Protein AF-A0A1R1SDT9-F1 (afdb_monomer_lite)

Organism: NCBI:txid1331668

Foldseek 3Di:
DCLLVLLQVLCVVLVNLLVSLLLQLLLLLLLAFWADVQHHDDQVSQVVSCVRLVHDPRDDLVNSLVVLVSSLVSLVVSLVVLLLVDLVVADLQFAWEWAWDPFQVIFIWIATLQLRQTRDTDNAQVVCVVSCVSNVQHAYEYADYPHDPCRQVVCLVVVRWYKYLDDDDPPRQWDFDPDPHTMIIHHPHDDDVVCVVCNVVSNVLNVLLCCSRGRTRASNSPHPGRSSSRSSSNVLSNVLSLLQCLQPSVPDRHHSVCSSVVVSDQVWDWDDDPQAIEIAGEDDPVVVSCVVSVVQPKDAQRSSSVRHIYHYDHD

Sequence (315 aa):
IGYLDAIGPALAGIELAEETPLFAAALAYKVLGVTARGWRRADGDAEAAAAFAGLGPPVADERLADFARRVRPALPVLDGVLALSVGRGHDPADPLLITGTTHVDGGLFLVDAQGMFPVAWAAEAAGLLPHWQTCGRPPVLLCDGPLPPGTLRELAAAGVPFLTGVRPLRGDPVVRLPWRTPLWAGAGTAPDTRLAAELPDHAERLADLVTALVTERRAVPLARDGGLERTVTLAAGLGLATIAWTLWRDRETPDPTAALVRFADLEATVRYEPGAVRVRVPRGRRHADLLAGGLLADVPDVAWLGGRTLTFSAG

pLDDT: mean 93.35, std 5.08, range [58.44, 98.44]

Secondary structure (DSSP, 8-state):
-THHHHHHHHHHTTT-GGGHHHHHHHHHTTTSPPPBTTTBPPHHHHHHHHHHHTPPSP--HHHHHHHHHHHGGGHHHHHHHHHHHHHTT--TTSPEEEEEESSTT-EEEEEETTT--EEEEESSGGGGHHHHHHTTS--EEE-SS-PPTTHHHHHHHTT--EEE-SPPPTT--EEE-SSSS--EEETTPPP-HHHHHHHHHHHHHHHHHIIIIIIS--S-TT-SS-HHHHHHHHHHHHHHHHHHHHHHTTTS---HHHHHHHTS----EEEE-SSEEEEEEPSSHHHHHHHHTTTT--EEEEGGGTTEEEEEEE-

Structure (mmCIF, N/CA/C/O backbone):
data_AF-A0A1R1SDT9-F1
#
_entry.id   AF-A0A1R1SDT9-F1
#
loop_
_atom_site.group_PDB
_atom_site.id
_atom_site.type_symbol
_atom_site.label_atom_id
_atom_site.label_alt_id
_atom_site.label_comp_id
_atom_site.label_asym_id
_atom_site.label_entity_id
_atom_site.label_seq_id
_atom_site.pdbx_PDB_ins_code
_atom_site.Cartn_x
_atom_site.Cartn_y
_atom_site.Cartn_z
_atom_site.occupancy
_atom_site.B_iso_or_equiv
_atom_site.auth_seq_id
_atom_site.auth_comp_id
_atom_site.auth_asym_id
_atom_site.auth_atom_id
_atom_site.pdbx_PDB_model_num
ATOM 1 N N . ILE A 1 1 ? -11.510 -7.468 0.299 1.00 58.44 1 ILE A N 1
ATOM 2 C CA . ILE A 1 1 ? -10.126 -8.004 0.271 1.00 58.44 1 ILE A 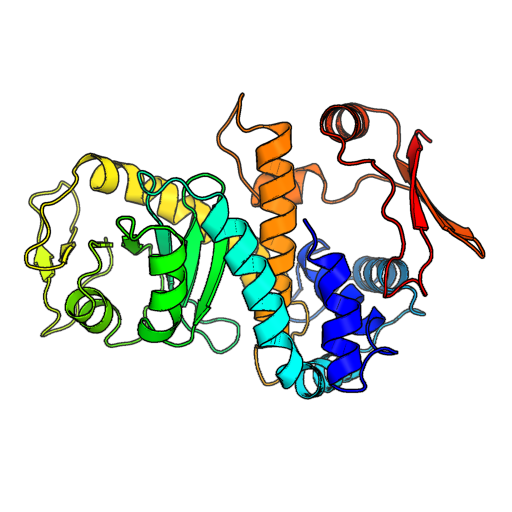CA 1
ATOM 3 C C . ILE A 1 1 ? -9.950 -8.823 1.543 1.00 58.44 1 ILE A C 1
ATOM 5 O O . ILE A 1 1 ? -10.092 -8.245 2.611 1.00 58.44 1 ILE A O 1
ATOM 9 N N . GLY A 1 2 ? -9.690 -10.131 1.452 1.00 75.00 2 GLY A N 1
ATOM 10 C CA . GLY A 1 2 ? -9.581 -11.038 2.614 1.00 75.00 2 GLY A CA 1
ATOM 11 C C . GLY A 1 2 ? -8.300 -10.873 3.446 1.00 75.00 2 GLY A C 1
ATOM 12 O O . GLY A 1 2 ? -7.853 -11.810 4.092 1.00 75.00 2 GLY A O 1
ATOM 13 N N . TYR A 1 3 ? -7.657 -9.704 3.383 1.00 85.62 3 TYR A N 1
ATOM 14 C CA . TYR A 1 3 ? -6.412 -9.439 4.103 1.00 85.62 3 TYR A CA 1
ATOM 15 C C . TYR A 1 3 ? -6.642 -9.352 5.614 1.00 85.62 3 TYR A C 1
ATOM 17 O O . TYR A 1 3 ? -5.852 -9.891 6.381 1.00 85.62 3 TYR A O 1
ATOM 25 N N . LEU A 1 4 ? -7.749 -8.732 6.042 1.00 86.19 4 LEU A N 1
ATOM 26 C CA . LEU A 1 4 ? -8.117 -8.675 7.460 1.00 86.19 4 LEU A CA 1
ATOM 27 C C . LEU A 1 4 ? -8.319 -10.079 8.043 1.00 86.19 4 LEU A C 1
ATOM 29 O O . LEU A 1 4 ? -7.809 -10.367 9.125 1.00 86.19 4 LEU A O 1
ATOM 33 N N . ASP A 1 5 ? -8.945 -10.968 7.268 1.00 88.19 5 ASP A N 1
ATOM 34 C CA . ASP A 1 5 ? -9.175 -12.368 7.639 1.00 88.19 5 ASP A CA 1
ATOM 35 C C . ASP A 1 5 ? -7.867 -13.165 7.771 1.00 88.19 5 ASP A C 1
ATOM 37 O O . ASP A 1 5 ? -7.830 -14.179 8.462 1.00 88.19 5 ASP A O 1
ATOM 41 N N . ALA A 1 6 ? -6.778 -12.714 7.135 1.00 92.19 6 ALA A N 1
ATOM 42 C CA . ALA A 1 6 ? -5.471 -13.363 7.205 1.00 92.19 6 ALA A CA 1
ATOM 43 C C . ALA A 1 6 ? -4.653 -12.955 8.444 1.00 92.19 6 ALA A C 1
ATOM 45 O O . ALA A 1 6 ? -3.821 -13.742 8.898 1.00 92.19 6 ALA A O 1
ATOM 46 N N . ILE A 1 7 ? -4.885 -11.763 9.016 1.00 93.25 7 ILE A N 1
ATOM 47 C CA . ILE A 1 7 ? -4.089 -11.228 10.138 1.00 93.25 7 ILE A CA 1
ATOM 48 C C . ILE A 1 7 ? -4.199 -12.129 11.371 1.00 93.25 7 ILE A C 1
ATOM 50 O O . ILE A 1 7 ? -3.179 -12.552 11.914 1.00 93.25 7 ILE A O 1
ATOM 54 N N . GLY A 1 8 ? -5.424 -12.445 11.799 1.00 92.56 8 GLY A N 1
ATOM 55 C CA . GLY A 1 8 ? -5.668 -13.279 12.980 1.00 92.56 8 GLY A CA 1
ATOM 56 C C . GLY A 1 8 ? -4.990 -14.654 12.881 1.00 92.56 8 GLY A C 1
ATOM 57 O O . GLY A 1 8 ? -4.144 -14.962 13.721 1.00 92.56 8 GLY A O 1
ATOM 58 N N . PRO A 1 9 ? -5.285 -15.462 11.844 1.00 93.94 9 PRO A N 1
ATOM 59 C CA . PRO A 1 9 ? -4.658 -16.766 11.636 1.00 93.94 9 PRO A CA 1
ATOM 60 C C . PRO A 1 9 ? -3.131 -16.717 11.499 1.00 93.94 9 PRO A C 1
ATOM 62 O O . PRO A 1 9 ? -2.448 -17.569 12.067 1.00 93.94 9 PRO A O 1
ATOM 65 N N . ALA A 1 10 ? -2.577 -15.727 10.789 1.00 95.44 10 ALA A N 1
ATOM 66 C CA . ALA A 1 10 ? -1.129 -15.607 10.616 1.00 95.44 10 ALA A CA 1
ATOM 67 C C . ALA A 1 10 ? -0.413 -15.346 11.950 1.00 95.44 10 ALA A C 1
ATOM 69 O O . ALA A 1 10 ? 0.609 -15.970 12.233 1.00 95.44 10 ALA A O 1
ATOM 70 N N . LEU A 1 11 ? -0.965 -14.465 12.791 1.00 96.56 11 LEU A N 1
ATOM 71 C CA . LEU A 1 11 ? -0.414 -14.182 14.118 1.00 96.56 11 LEU A CA 1
ATOM 72 C C . LEU A 1 11 ? -0.660 -15.336 15.097 1.00 96.56 11 LEU A C 1
ATOM 74 O O . LEU A 1 11 ? 0.218 -15.652 15.897 1.00 96.56 11 LEU A O 1
ATOM 78 N N . ALA A 1 12 ? -1.809 -16.008 15.019 1.00 94.88 12 ALA A N 1
ATOM 79 C CA . ALA A 1 12 ? -2.094 -17.190 15.829 1.00 94.88 12 ALA A CA 1
ATOM 80 C C . ALA A 1 12 ? -1.102 -18.332 15.557 1.00 94.88 12 ALA A C 1
ATOM 82 O O . ALA A 1 12 ? -0.651 -18.978 16.500 1.00 94.88 12 ALA A O 1
ATOM 83 N N . GLY A 1 13 ? -0.697 -18.529 14.297 1.00 95.94 13 GLY A N 1
ATOM 84 C CA . GLY A 1 13 ? 0.297 -19.536 13.908 1.00 95.94 13 GLY A CA 1
ATOM 85 C C . GLY A 1 13 ? 1.693 -19.336 14.512 1.00 95.94 13 GLY A C 1
ATOM 86 O O . GLY A 1 13 ? 2.513 -20.248 14.446 1.00 95.94 13 GLY A O 1
ATOM 87 N N . ILE A 1 14 ? 1.960 -18.168 15.104 1.00 97.00 14 ILE A N 1
ATOM 88 C CA . ILE A 1 14 ? 3.213 -17.836 15.796 1.00 97.00 14 ILE A CA 1
ATOM 89 C C . ILE A 1 14 ? 2.981 -17.410 17.253 1.00 97.00 14 ILE A C 1
ATOM 91 O O . ILE A 1 14 ? 3.815 -16.717 17.829 1.00 97.00 14 ILE A O 1
ATOM 95 N N . GLU A 1 15 ? 1.843 -17.799 17.837 1.00 96.81 15 GLU A N 1
ATOM 96 C CA . GLU A 1 15 ? 1.476 -17.526 19.236 1.00 96.81 15 GLU A CA 1
ATOM 97 C C . GLU A 1 15 ? 1.350 -16.026 19.588 1.00 96.81 15 GLU A C 1
ATOM 99 O O . GLU A 1 15 ? 1.478 -15.636 20.745 1.00 96.81 15 GLU A O 1
ATOM 104 N N . LEU A 1 16 ? 1.046 -15.168 18.603 1.00 96.94 16 LEU A N 1
ATOM 105 C CA . LEU A 1 16 ? 0.863 -13.715 18.771 1.00 96.94 16 LEU A CA 1
ATOM 106 C C . LEU A 1 16 ? -0.584 -13.239 18.542 1.00 96.94 16 LEU A C 1
ATOM 108 O O . LEU A 1 16 ? -0.808 -12.064 18.255 1.00 96.94 16 LEU A O 1
ATOM 112 N N . ALA A 1 17 ? -1.581 -14.123 18.655 1.00 94.19 17 ALA A N 1
ATOM 113 C CA . ALA A 1 17 ? -2.992 -13.774 18.431 1.00 94.19 17 ALA A CA 1
ATOM 114 C C . ALA A 1 17 ? -3.469 -12.590 19.302 1.00 94.19 17 ALA A C 1
ATOM 116 O O . ALA A 1 17 ? -4.109 -11.662 18.804 1.00 94.19 17 ALA A O 1
ATOM 117 N N . GLU A 1 18 ? -3.075 -12.576 20.578 1.00 94.56 18 GLU A N 1
ATOM 118 C CA . GLU A 1 18 ? -3.388 -11.510 21.548 1.00 94.56 18 GLU A CA 1
ATOM 119 C C . GLU A 1 18 ? -2.696 -10.169 21.232 1.00 94.56 18 GLU A C 1
ATOM 121 O O . GLU A 1 18 ? -3.011 -9.133 21.818 1.00 94.56 18 GLU A O 1
ATOM 126 N N . GLU A 1 19 ? -1.749 -10.157 20.291 1.00 96.44 19 GLU A N 1
ATOM 127 C CA . GLU A 1 19 ? -1.002 -8.967 19.879 1.00 96.44 19 GLU A CA 1
ATOM 128 C C . GLU A 1 19 ? -1.459 -8.402 18.533 1.00 96.44 19 GLU A C 1
ATOM 130 O O . GLU A 1 19 ? -0.892 -7.419 18.053 1.00 96.44 19 GLU A O 1
ATOM 135 N N . THR A 1 20 ? -2.548 -8.934 17.964 1.00 96.56 20 THR A N 1
ATOM 136 C CA . THR A 1 20 ? -3.234 -8.326 16.811 1.00 96.56 20 THR A CA 1
ATOM 137 C C . THR A 1 20 ? -3.496 -6.811 16.974 1.00 96.56 20 THR A C 1
ATOM 139 O O . THR A 1 20 ? -3.306 -6.091 15.988 1.00 96.56 20 THR A O 1
ATOM 142 N N . PRO A 1 21 ? -3.795 -6.257 18.175 1.00 97.38 21 PRO A N 1
ATOM 143 C CA . PRO A 1 21 ? -3.845 -4.806 18.394 1.00 97.38 21 PRO A CA 1
ATOM 144 C C . PRO A 1 21 ? -2.563 -4.037 18.052 1.00 97.38 21 PRO A C 1
ATOM 146 O O . PRO A 1 21 ? -2.630 -2.917 17.554 1.00 97.38 21 PRO A O 1
ATOM 149 N N . LEU A 1 22 ? -1.378 -4.607 18.277 1.00 97.94 22 LEU A N 1
ATOM 150 C CA . LEU A 1 22 ? -0.115 -3.932 17.954 1.00 97.94 22 LEU A CA 1
ATOM 151 C C . LEU A 1 22 ? 0.106 -3.844 16.442 1.00 97.94 22 LEU A C 1
ATOM 153 O O . LEU A 1 22 ? 0.603 -2.828 15.954 1.00 97.94 22 LEU A O 1
ATOM 157 N N . PHE A 1 23 ? -0.333 -4.860 15.693 1.00 97.62 23 PHE A N 1
ATOM 158 C CA . PHE A 1 23 ? -0.362 -4.800 14.232 1.00 97.62 23 PHE A CA 1
ATOM 159 C C . PHE A 1 23 ? -1.315 -3.703 13.741 1.00 97.62 23 PHE A C 1
ATOM 161 O O . PHE A 1 23 ? -0.954 -2.906 12.876 1.00 97.62 23 PHE A O 1
ATOM 168 N N . ALA A 1 24 ? -2.512 -3.624 14.328 1.00 97.44 24 ALA A N 1
ATOM 169 C CA . ALA A 1 24 ? -3.502 -2.606 13.994 1.00 97.44 24 ALA A CA 1
ATOM 170 C C . ALA A 1 24 ? -3.003 -1.184 14.293 1.00 97.44 24 ALA A C 1
ATOM 172 O O . ALA A 1 24 ? -3.163 -0.294 13.461 1.00 97.44 24 ALA A O 1
ATOM 173 N N . ALA A 1 25 ? -2.335 -0.973 15.430 1.00 97.81 25 ALA A N 1
ATOM 174 C CA . ALA A 1 25 ? -1.725 0.314 15.762 1.00 97.81 25 ALA A CA 1
ATOM 175 C C . ALA A 1 25 ? -0.643 0.710 14.739 1.00 97.81 25 ALA A C 1
ATOM 177 O O . ALA A 1 25 ? -0.638 1.840 14.253 1.00 97.81 25 ALA A O 1
ATOM 178 N N . ALA A 1 26 ? 0.236 -0.227 14.359 1.00 97.50 26 ALA A N 1
ATOM 179 C CA . ALA A 1 26 ? 1.243 0.007 13.323 1.00 97.50 26 ALA A CA 1
ATOM 180 C C . ALA A 1 26 ? 0.606 0.353 11.964 1.00 97.50 26 ALA A C 1
ATOM 182 O O . ALA A 1 26 ? 1.060 1.276 11.291 1.00 97.50 26 ALA A O 1
ATOM 183 N N . LEU A 1 27 ? -0.473 -0.336 11.583 1.00 97.44 27 LEU A N 1
ATOM 184 C CA . LEU A 1 27 ? -1.229 -0.035 10.368 1.00 97.44 27 LEU A CA 1
ATOM 185 C C . LEU A 1 27 ? -1.867 1.362 10.411 1.00 97.44 27 LEU A C 1
ATOM 187 O O . LEU A 1 27 ? -1.766 2.101 9.434 1.00 97.44 27 LEU A O 1
ATOM 191 N N . ALA A 1 28 ? -2.472 1.752 11.537 1.00 96.50 28 ALA A N 1
ATOM 192 C CA . ALA A 1 28 ? -3.083 3.071 11.702 1.00 96.50 28 ALA A CA 1
ATOM 193 C C . ALA A 1 28 ? -2.071 4.202 11.482 1.00 96.50 28 ALA A C 1
ATOM 195 O O . ALA A 1 28 ? -2.356 5.162 10.769 1.00 96.50 28 ALA A O 1
ATOM 196 N N . TYR A 1 29 ? -0.850 4.067 12.005 1.00 96.69 29 TYR A N 1
ATOM 197 C CA . TYR A 1 29 ? 0.191 5.082 11.821 1.00 96.69 29 TYR A CA 1
ATOM 198 C C . TYR A 1 29 ? 0.586 5.332 10.358 1.00 96.69 29 TYR A C 1
ATOM 200 O O . TYR A 1 29 ? 1.173 6.372 10.071 1.00 96.69 29 TYR A O 1
ATOM 208 N N . LYS A 1 30 ? 0.245 4.439 9.418 1.00 96.62 30 LYS A N 1
ATOM 209 C CA . LYS A 1 30 ? 0.476 4.663 7.981 1.00 96.62 30 LYS A CA 1
ATOM 210 C C . LYS A 1 30 ? -0.508 5.634 7.340 1.00 96.62 30 LYS A C 1
ATOM 212 O O . LYS A 1 30 ? -0.215 6.138 6.260 1.00 96.62 30 LYS A O 1
ATOM 217 N N . VAL A 1 31 ? -1.652 5.882 7.973 1.00 95.50 31 VAL A N 1
ATOM 218 C CA . VAL A 1 31 ? -2.712 6.754 7.440 1.00 95.50 31 VAL A CA 1
ATOM 219 C C . VAL A 1 31 ? -2.988 7.982 8.311 1.00 95.50 31 VAL A C 1
ATOM 221 O O . VAL A 1 31 ? -3.714 8.875 7.888 1.00 95.50 31 VAL A O 1
ATOM 224 N N . LEU A 1 32 ? -2.382 8.046 9.499 1.00 94.94 32 LEU A N 1
ATOM 225 C CA . LEU A 1 32 ? -2.435 9.195 10.405 1.00 94.94 32 LEU A CA 1
ATOM 226 C C . LEU A 1 32 ? -1.395 10.274 10.029 1.00 94.94 32 LEU A C 1
ATOM 228 O O . LEU A 1 32 ? -0.826 10.265 8.928 1.00 94.94 32 LEU A O 1
ATOM 232 N N . GLY A 1 33 ? -1.182 11.245 10.923 1.00 93.06 33 GLY A N 1
ATOM 233 C CA . GLY A 1 33 ? -0.241 12.345 10.736 1.00 93.06 33 GLY A CA 1
ATOM 234 C C . GLY A 1 33 ? 1.206 11.915 10.460 1.00 93.06 33 GLY A C 1
ATOM 235 O O . GLY A 1 33 ? 1.637 10.794 10.737 1.00 93.06 33 GLY A O 1
ATOM 236 N N . VAL A 1 34 ? 1.978 12.839 9.883 1.00 94.56 34 VAL A N 1
ATOM 237 C CA . VAL A 1 34 ? 3.402 12.627 9.583 1.00 94.56 34 VAL A CA 1
ATOM 238 C C . VAL A 1 34 ? 4.248 12.608 10.857 1.00 94.56 34 VAL A C 1
ATOM 240 O O . VAL A 1 34 ? 3.952 13.277 11.847 1.00 94.56 34 VAL A O 1
ATOM 243 N N . THR A 1 35 ? 5.365 11.890 10.816 1.00 92.00 35 THR A N 1
ATOM 244 C CA . THR A 1 35 ? 6.327 11.851 11.919 1.00 92.00 35 THR A CA 1
ATOM 245 C C . THR A 1 35 ? 7.240 13.082 11.912 1.00 92.00 35 THR A C 1
ATOM 247 O O . THR A 1 35 ? 7.992 13.343 10.973 1.00 92.00 35 THR A O 1
ATOM 250 N N . ALA A 1 36 ? 7.250 13.836 13.009 1.00 89.44 36 ALA A N 1
ATOM 251 C CA . ALA A 1 36 ? 8.223 14.894 13.233 1.00 89.44 36 ALA A CA 1
ATOM 252 C C . ALA A 1 36 ? 9.605 14.286 13.526 1.00 89.44 36 ALA A C 1
ATOM 254 O O . ALA A 1 36 ? 9.746 13.348 14.314 1.00 89.44 36 ALA A O 1
ATOM 255 N N . ARG A 1 37 ? 10.658 14.836 12.907 1.00 85.81 37 ARG A N 1
ATOM 256 C CA . ARG A 1 37 ? 12.048 14.345 13.046 1.00 85.81 37 ARG A CA 1
ATOM 257 C C . ARG A 1 37 ? 12.213 12.848 12.708 1.00 85.81 37 ARG A C 1
ATOM 259 O O . ARG A 1 37 ? 13.154 12.223 13.185 1.00 85.81 37 ARG A O 1
ATOM 266 N N . GLY A 1 38 ? 11.304 12.279 11.911 1.00 82.50 38 GLY A N 1
ATOM 267 C CA . GLY A 1 38 ? 11.354 10.889 11.445 1.00 82.50 38 GLY A CA 1
ATOM 268 C C . GLY A 1 38 ? 11.016 9.817 12.490 1.00 82.50 38 GLY A C 1
ATOM 269 O O . GLY A 1 38 ? 11.264 8.635 12.237 1.00 82.50 38 GLY A O 1
ATOM 270 N N . TRP A 1 39 ? 10.502 10.196 13.667 1.00 86.62 39 TRP A N 1
ATOM 271 C CA . TRP A 1 39 ? 10.081 9.236 14.701 1.00 86.62 39 TRP A CA 1
ATOM 272 C C . TRP A 1 39 ? 9.000 9.752 15.658 1.00 86.62 39 TRP A C 1
ATOM 274 O O . TRP A 1 39 ? 8.247 8.953 16.203 1.00 86.62 39 TRP A O 1
ATOM 284 N N . ARG A 1 40 ? 8.906 11.067 15.888 1.00 89.94 40 ARG A N 1
ATOM 285 C CA . ARG A 1 40 ? 7.987 11.637 16.879 1.00 89.94 40 ARG A CA 1
ATOM 286 C C . ARG A 1 40 ? 6.593 11.812 16.284 1.00 89.94 40 ARG A C 1
ATOM 288 O O . ARG A 1 40 ? 6.454 12.441 15.240 1.00 89.94 40 ARG A O 1
ATOM 295 N N . ARG A 1 41 ? 5.567 11.329 16.981 1.00 91.94 41 ARG A N 1
ATOM 296 C CA . ARG A 1 41 ? 4.155 11.493 16.597 1.00 91.94 41 ARG A CA 1
ATOM 297 C C . ARG A 1 41 ? 3.490 12.619 17.385 1.00 91.94 41 ARG A C 1
ATOM 299 O O . ARG A 1 41 ? 4.003 13.014 18.436 1.00 91.94 41 ARG A O 1
ATOM 306 N N . ALA A 1 42 ? 2.385 13.145 16.864 1.00 92.38 42 ALA A N 1
ATOM 307 C CA . ALA A 1 42 ? 1.502 14.006 17.641 1.00 92.38 42 ALA A CA 1
ATOM 308 C C . ALA A 1 42 ? 0.680 13.160 18.627 1.00 92.38 42 ALA A C 1
ATOM 310 O O . ALA A 1 42 ? 0.371 12.001 18.346 1.00 92.38 42 ALA A O 1
ATOM 311 N N . ASP A 1 43 ? 0.301 13.742 19.765 1.00 91.31 43 ASP A N 1
ATOM 312 C CA . ASP A 1 43 ? -0.447 13.022 20.806 1.00 91.31 43 ASP A CA 1
ATOM 313 C C . ASP A 1 43 ? -1.801 12.517 20.276 1.00 91.31 43 ASP A C 1
ATOM 315 O O . ASP A 1 43 ? -2.164 11.366 20.505 1.00 91.31 43 ASP A O 1
ATOM 319 N N . GLY A 1 44 ? -2.486 13.326 19.457 1.00 92.31 44 GLY A N 1
ATOM 320 C CA . GLY A 1 44 ? -3.742 12.935 18.809 1.00 92.31 44 GLY A CA 1
ATOM 321 C C . GLY A 1 44 ? -3.605 11.735 17.863 1.00 92.31 44 GLY A C 1
ATOM 322 O O . GLY A 1 44 ? -4.491 10.886 17.831 1.00 92.31 44 GLY A O 1
ATOM 323 N N . ASP A 1 45 ? -2.477 11.599 17.155 1.00 93.25 45 ASP A N 1
ATOM 324 C CA . ASP A 1 45 ? -2.221 10.425 16.308 1.00 93.25 45 ASP A CA 1
ATOM 325 C C . ASP A 1 45 ? -2.001 9.169 17.165 1.00 93.25 45 ASP A C 1
ATOM 327 O O . ASP A 1 45 ? -2.473 8.083 16.826 1.00 93.25 45 ASP A O 1
ATOM 331 N N . ALA A 1 46 ? -1.301 9.298 18.296 1.00 93.19 46 ALA A N 1
ATOM 332 C CA . ALA A 1 46 ? -1.084 8.185 19.219 1.00 93.19 46 ALA A CA 1
ATOM 333 C C . ALA A 1 46 ? -2.400 7.715 19.865 1.00 93.19 46 ALA A C 1
ATOM 335 O O . ALA A 1 46 ? -2.631 6.511 19.992 1.00 93.19 46 ALA A O 1
ATOM 336 N N . GLU A 1 47 ? -3.280 8.649 20.231 1.00 93.56 47 GLU A N 1
ATOM 337 C CA . GLU A 1 47 ? -4.622 8.350 20.738 1.00 93.56 47 GLU A CA 1
ATOM 338 C C . GLU A 1 47 ? -5.504 7.689 19.674 1.00 93.56 47 GLU A C 1
ATOM 340 O O . GLU A 1 47 ? -6.131 6.664 19.950 1.00 93.56 47 GLU A O 1
ATOM 345 N N . ALA A 1 48 ? -5.514 8.218 18.447 1.00 93.75 48 ALA A N 1
ATOM 346 C CA . ALA A 1 48 ? -6.283 7.658 17.339 1.00 93.75 48 ALA A CA 1
ATOM 347 C C . ALA A 1 48 ? -5.825 6.236 16.977 1.00 93.75 48 ALA A C 1
ATOM 349 O O . ALA A 1 48 ? -6.660 5.345 16.802 1.00 93.75 48 ALA A O 1
ATOM 350 N N . ALA A 1 49 ? -4.511 5.990 16.927 1.00 95.38 49 ALA A N 1
ATOM 351 C CA . ALA A 1 49 ? -3.960 4.661 16.681 1.00 95.38 49 ALA A CA 1
ATOM 352 C C . ALA A 1 49 ? -4.306 3.674 17.805 1.00 95.38 49 ALA A C 1
ATOM 354 O O . ALA A 1 49 ? -4.684 2.535 17.525 1.00 95.38 49 ALA A O 1
ATOM 355 N N . ALA A 1 50 ? -4.218 4.105 19.070 1.00 94.88 50 ALA A N 1
ATOM 356 C CA . ALA A 1 50 ? -4.607 3.286 20.216 1.00 94.88 50 ALA A CA 1
ATOM 357 C C . ALA A 1 50 ? -6.097 2.926 20.158 1.00 94.88 50 ALA A C 1
ATOM 359 O O . ALA A 1 50 ? -6.447 1.755 20.297 1.00 94.88 50 ALA A O 1
ATOM 360 N N . ALA A 1 51 ? -6.960 3.906 19.874 1.00 93.38 51 ALA A N 1
ATOM 361 C CA . ALA A 1 51 ? -8.390 3.690 19.706 1.00 93.38 51 ALA A CA 1
ATOM 362 C C . ALA A 1 51 ? -8.660 2.684 18.578 1.00 93.38 51 ALA A C 1
ATOM 364 O O . ALA A 1 51 ? -9.260 1.643 18.833 1.00 93.38 51 ALA A O 1
ATOM 365 N N . PHE A 1 52 ? -8.141 2.925 17.369 1.00 94.56 52 PHE A N 1
ATOM 366 C CA . PHE A 1 52 ? -8.287 2.010 16.231 1.00 94.56 52 PHE A CA 1
ATOM 367 C C . PHE A 1 52 ? -7.883 0.568 16.573 1.00 94.56 52 PHE A C 1
ATOM 369 O O . PHE A 1 52 ? -8.567 -0.377 16.181 1.00 94.56 52 PHE A O 1
ATOM 376 N N . ALA A 1 53 ? -6.801 0.409 17.335 1.00 95.44 53 ALA A N 1
ATOM 377 C CA . ALA A 1 53 ? -6.277 -0.874 17.776 1.00 95.44 53 ALA A CA 1
ATOM 378 C C . ALA A 1 53 ? -7.036 -1.513 18.953 1.00 95.44 53 ALA A C 1
ATOM 380 O O . ALA A 1 53 ? -6.765 -2.662 19.283 1.00 95.44 53 ALA A O 1
ATOM 381 N N . GLY A 1 54 ? -7.948 -0.799 19.617 1.00 93.50 54 GLY A N 1
ATOM 382 C CA . GLY A 1 54 ? -8.576 -1.264 20.857 1.00 93.50 54 GLY A CA 1
ATOM 383 C C . GLY A 1 54 ? -7.624 -1.292 22.062 1.00 93.50 54 GLY A C 1
ATOM 384 O O . GLY A 1 54 ? -7.826 -2.078 22.986 1.00 93.50 54 GLY A O 1
ATOM 385 N N . LEU A 1 55 ? -6.585 -0.453 22.057 1.00 94.12 55 LEU A N 1
ATOM 386 C CA . LEU A 1 55 ? -5.586 -0.317 23.119 1.00 94.12 55 LEU A CA 1
ATOM 387 C C . LEU A 1 55 ? -5.840 0.926 23.983 1.00 94.12 55 LEU A C 1
ATOM 389 O O . LEU A 1 55 ? -6.426 1.911 23.542 1.00 94.12 55 LEU A O 1
ATOM 393 N N . GLY A 1 56 ? -5.339 0.899 25.220 1.00 89.50 56 GLY A N 1
ATOM 394 C CA . GLY A 1 56 ? -5.235 2.103 26.044 1.00 89.50 56 GLY A CA 1
ATOM 395 C C . GLY A 1 56 ? -4.067 2.984 25.573 1.00 89.50 56 GLY A C 1
ATOM 396 O O . GLY A 1 56 ? -2.972 2.447 25.379 1.00 89.50 56 GLY A O 1
ATOM 397 N N . PRO A 1 57 ? -4.261 4.301 25.382 1.00 85.12 57 PRO A N 1
ATOM 398 C CA . PRO A 1 57 ? -3.168 5.201 25.039 1.00 85.12 57 PRO A CA 1
ATOM 399 C C . PRO A 1 57 ? -2.270 5.497 26.257 1.00 85.12 57 PRO A C 1
ATOM 401 O O . PRO A 1 57 ? -2.753 5.503 27.393 1.00 85.12 57 PRO A O 1
ATOM 404 N N . PRO A 1 58 ? -0.978 5.804 26.037 1.00 82.19 58 PRO A N 1
ATOM 405 C CA . PRO A 1 58 ? -0.266 5.724 24.760 1.00 82.19 58 PRO A CA 1
ATOM 406 C C . PRO A 1 58 ? 0.228 4.297 24.452 1.00 82.19 58 PRO A C 1
ATOM 408 O O . PRO A 1 58 ? 0.599 3.538 25.349 1.00 82.19 58 PRO A O 1
ATOM 411 N N . VAL A 1 59 ? 0.314 3.943 23.165 1.00 88.38 59 VAL A N 1
ATOM 412 C CA . VAL A 1 59 ? 1.024 2.727 22.732 1.00 88.38 59 VAL A CA 1
ATOM 413 C C . VAL A 1 59 ? 2.520 3.033 22.690 1.00 88.38 59 VAL A C 1
ATOM 415 O O . VAL A 1 59 ? 2.972 3.772 21.820 1.00 88.38 59 VAL A O 1
ATOM 418 N N . ALA A 1 60 ? 3.285 2.480 23.633 1.00 90.75 60 ALA A N 1
ATOM 419 C CA . ALA A 1 60 ? 4.728 2.707 23.716 1.00 90.75 60 ALA A CA 1
ATOM 420 C C . ALA A 1 60 ? 5.470 2.213 22.458 1.00 90.75 60 ALA A C 1
ATOM 422 O O . ALA A 1 60 ? 5.253 1.083 22.005 1.00 90.75 60 ALA A O 1
ATOM 423 N N . ASP A 1 61 ? 6.388 3.026 21.928 1.00 91.31 61 ASP A N 1
ATOM 424 C CA . ASP A 1 61 ? 7.167 2.684 20.731 1.00 91.31 61 ASP A CA 1
ATOM 425 C C . ASP A 1 61 ? 8.084 1.475 20.951 1.00 91.31 61 ASP A C 1
ATOM 427 O O . ASP A 1 61 ? 8.289 0.677 20.036 1.00 91.31 61 ASP A O 1
ATOM 431 N N . GLU A 1 62 ? 8.587 1.272 22.169 1.00 93.62 62 GLU A N 1
ATOM 432 C CA . GLU A 1 62 ? 9.387 0.100 22.530 1.00 93.62 62 GLU A CA 1
ATOM 433 C C . GLU A 1 62 ? 8.569 -1.189 22.424 1.00 93.62 62 GLU A C 1
ATOM 435 O O . GLU A 1 62 ? 9.087 -2.216 21.987 1.00 93.62 62 GLU A O 1
ATOM 440 N N . ARG A 1 63 ? 7.275 -1.133 22.773 1.00 95.31 63 ARG A N 1
ATOM 441 C CA . ARG A 1 63 ? 6.359 -2.274 22.643 1.00 95.31 63 ARG A CA 1
ATOM 442 C C . ARG A 1 63 ? 6.118 -2.612 21.173 1.00 95.31 63 ARG A C 1
ATOM 444 O O . ARG A 1 63 ? 6.095 -3.787 20.819 1.00 95.31 63 ARG A O 1
ATOM 451 N N . LEU A 1 64 ? 5.989 -1.600 20.314 1.00 95.81 64 LEU A N 1
ATOM 452 C CA . LEU A 1 64 ? 5.870 -1.791 18.866 1.00 95.81 64 LEU A CA 1
ATOM 453 C C . LEU A 1 64 ? 7.164 -2.325 18.245 1.00 95.81 64 LEU A C 1
ATOM 455 O O . LEU A 1 64 ? 7.107 -3.211 17.398 1.00 95.81 64 LEU A O 1
ATOM 459 N N . ALA A 1 65 ? 8.327 -1.837 18.680 1.00 95.69 65 ALA A N 1
ATOM 460 C CA . ALA A 1 65 ? 9.623 -2.328 18.218 1.00 95.69 65 ALA A CA 1
ATOM 461 C C . ALA A 1 65 ? 9.883 -3.782 18.652 1.00 95.69 65 ALA A C 1
ATOM 463 O O . ALA A 1 65 ? 10.404 -4.583 17.873 1.00 95.69 65 ALA A O 1
ATOM 464 N N . ASP A 1 66 ? 9.494 -4.147 19.875 1.00 96.88 66 ASP A N 1
ATOM 465 C CA . ASP A 1 66 ? 9.556 -5.526 20.355 1.00 96.88 66 ASP A CA 1
ATOM 466 C C . ASP A 1 66 ? 8.623 -6.454 19.563 1.00 96.88 66 ASP A C 1
ATOM 468 O O . ASP A 1 66 ? 9.047 -7.517 19.102 1.00 96.88 66 ASP A O 1
ATOM 472 N N . PHE A 1 67 ? 7.380 -6.020 19.339 1.00 97.69 67 PHE A N 1
ATOM 473 C CA . PHE A 1 67 ? 6.421 -6.740 18.507 1.00 97.69 67 PHE A CA 1
ATOM 474 C C . PHE A 1 67 ? 6.925 -6.911 17.070 1.00 97.69 67 PHE A C 1
ATOM 476 O O . PHE A 1 67 ? 6.881 -8.022 16.545 1.00 97.69 67 PHE A O 1
ATOM 483 N N . ALA A 1 68 ? 7.486 -5.860 16.460 1.00 97.25 68 ALA A N 1
ATOM 484 C CA . ALA A 1 68 ? 8.048 -5.904 15.110 1.00 97.25 68 ALA A CA 1
ATOM 485 C C . ALA A 1 68 ? 9.082 -7.025 14.951 1.00 97.25 68 ALA A C 1
ATOM 487 O O . ALA A 1 68 ? 9.090 -7.721 13.939 1.00 97.25 68 ALA A O 1
ATOM 488 N N . ARG A 1 69 ? 9.906 -7.256 15.979 1.00 96.38 69 ARG A N 1
ATOM 489 C CA . ARG A 1 69 ? 10.880 -8.351 16.004 1.00 96.38 69 ARG A CA 1
ATOM 490 C C . ARG A 1 69 ? 10.222 -9.729 16.111 1.00 96.38 69 ARG A C 1
ATOM 492 O O . ARG A 1 69 ? 10.706 -10.675 15.492 1.00 96.38 69 ARG A O 1
ATOM 499 N N . ARG A 1 70 ? 9.164 -9.863 16.914 1.00 97.69 70 ARG A N 1
ATOM 500 C CA . ARG A 1 70 ? 8.498 -11.150 17.180 1.00 97.69 70 ARG A CA 1
ATOM 501 C C . ARG A 1 70 ? 7.547 -11.571 16.062 1.00 97.69 70 ARG A C 1
ATOM 503 O O . ARG A 1 70 ? 7.460 -12.757 15.772 1.00 97.69 70 ARG A O 1
ATOM 510 N N . VAL A 1 71 ? 6.907 -10.620 15.381 1.00 97.81 71 VAL A N 1
ATOM 511 C CA . VAL A 1 71 ? 5.940 -10.890 14.303 1.00 97.81 71 VAL A CA 1
ATOM 512 C C . VAL A 1 71 ? 6.592 -11.318 12.983 1.00 97.81 71 VAL A C 1
ATOM 514 O O . VAL A 1 71 ? 5.909 -11.845 12.108 1.00 97.81 71 VAL A O 1
ATOM 517 N N . ARG A 1 72 ? 7.916 -11.144 12.829 1.00 96.12 72 ARG A N 1
ATOM 518 C CA . ARG A 1 72 ? 8.660 -11.408 11.578 1.00 96.12 72 ARG A CA 1
ATOM 519 C C . ARG A 1 72 ? 8.303 -12.730 10.884 1.00 96.12 72 ARG A C 1
ATOM 521 O O . ARG A 1 72 ? 8.145 -12.690 9.666 1.00 96.12 72 ARG A O 1
ATOM 528 N N . PRO A 1 73 ? 8.145 -13.873 11.580 1.00 97.25 73 PRO A N 1
ATOM 529 C CA . PRO A 1 73 ? 7.838 -15.134 10.908 1.00 97.25 73 PRO A CA 1
ATOM 530 C C . PRO A 1 73 ? 6.451 -15.171 10.240 1.00 97.25 73 PRO A C 1
ATOM 532 O O . PRO A 1 73 ? 6.265 -15.943 9.305 1.00 97.25 73 PRO A O 1
ATOM 535 N N . ALA A 1 74 ? 5.497 -14.335 10.670 1.00 97.12 74 ALA A N 1
ATOM 536 C CA . ALA A 1 74 ? 4.157 -14.256 10.078 1.00 97.12 74 ALA A CA 1
ATOM 537 C C . ALA A 1 74 ? 4.070 -13.306 8.870 1.00 97.12 74 ALA A C 1
ATOM 539 O O . ALA A 1 74 ? 3.178 -13.453 8.034 1.00 97.12 74 ALA A O 1
ATOM 540 N N . LEU A 1 75 ? 4.990 -12.342 8.754 1.00 96.62 75 LEU A N 1
ATOM 541 C CA . LEU A 1 75 ? 4.925 -11.287 7.734 1.00 96.62 75 LEU A CA 1
ATOM 542 C C . LEU A 1 75 ? 4.906 -11.807 6.284 1.00 96.62 75 LEU A C 1
ATOM 544 O O . LEU A 1 75 ? 4.073 -11.324 5.521 1.00 96.62 75 LEU A O 1
ATOM 548 N N . PRO A 1 76 ? 5.699 -12.828 5.886 1.00 95.62 76 PRO A N 1
ATOM 549 C CA . PRO A 1 76 ? 5.666 -13.332 4.511 1.00 95.62 76 PRO A CA 1
ATOM 550 C C . PRO A 1 76 ? 4.296 -13.869 4.076 1.00 95.62 76 PRO A C 1
ATOM 552 O O . PRO A 1 76 ? 3.940 -13.772 2.904 1.00 95.62 76 PRO A O 1
ATOM 555 N N . VAL A 1 77 ? 3.514 -14.426 5.009 1.00 95.12 77 VAL A N 1
ATOM 556 C CA . VAL A 1 77 ? 2.151 -14.900 4.721 1.00 95.12 77 VAL A CA 1
ATOM 557 C C . VAL A 1 77 ? 1.238 -13.713 4.421 1.00 95.12 77 VAL A C 1
ATOM 559 O O . VAL A 1 77 ? 0.490 -13.746 3.444 1.00 95.12 77 VAL A O 1
ATOM 562 N N . LEU A 1 78 ? 1.330 -12.651 5.223 1.00 96.19 78 LEU A N 1
ATOM 563 C CA . LEU A 1 78 ? 0.552 -11.426 5.038 1.00 96.19 78 LEU A CA 1
ATOM 564 C C . LEU A 1 78 ? 0.912 -10.732 3.719 1.00 96.19 78 LEU A C 1
ATOM 566 O O . LEU A 1 78 ? 0.021 -10.440 2.919 1.00 96.19 78 LEU A O 1
ATOM 570 N N . ASP A 1 79 ? 2.205 -10.556 3.453 1.00 96.31 79 ASP A N 1
ATOM 571 C CA . ASP A 1 79 ? 2.706 -9.967 2.208 1.00 96.31 79 ASP A CA 1
ATOM 572 C C . ASP A 1 79 ? 2.273 -10.800 0.988 1.00 96.31 79 ASP A C 1
ATOM 574 O O . ASP A 1 79 ? 1.856 -10.251 -0.032 1.00 96.31 79 ASP A O 1
ATOM 578 N N . GLY A 1 80 ? 2.286 -12.134 1.100 1.00 95.00 80 GLY A N 1
ATOM 579 C CA . GLY A 1 80 ? 1.820 -13.042 0.052 1.00 95.00 80 GLY A CA 1
ATOM 580 C C . GLY A 1 80 ? 0.334 -12.881 -0.285 1.00 95.00 80 GLY A C 1
ATOM 581 O O . GLY A 1 80 ? -0.030 -12.883 -1.461 1.00 95.00 80 GLY A O 1
ATOM 582 N N . VAL A 1 81 ? -0.534 -12.693 0.717 1.00 94.50 81 VAL A N 1
ATOM 583 C CA . VAL A 1 81 ? -1.974 -12.445 0.503 1.00 94.50 81 VAL A CA 1
ATOM 584 C C . VAL A 1 81 ? -2.207 -11.116 -0.223 1.00 94.50 81 VAL A C 1
ATOM 586 O O . VAL A 1 81 ? -3.037 -11.055 -1.139 1.00 94.50 81 VAL A O 1
ATOM 589 N N . LEU A 1 82 ? -1.464 -10.067 0.146 1.00 94.69 82 LEU A N 1
ATOM 590 C CA . LEU A 1 82 ? -1.513 -8.765 -0.530 1.00 94.69 82 LEU A CA 1
ATOM 591 C C . LEU A 1 82 ? -1.066 -8.898 -1.989 1.00 94.69 82 LEU A C 1
ATOM 593 O O . LEU A 1 82 ? -1.816 -8.544 -2.901 1.00 94.69 82 LEU A O 1
ATOM 597 N N . ALA A 1 83 ? 0.106 -9.494 -2.212 1.00 95.50 83 ALA A N 1
ATOM 598 C CA . ALA A 1 83 ? 0.681 -9.659 -3.539 1.00 95.50 83 ALA A CA 1
ATOM 599 C C . ALA A 1 83 ? -0.209 -10.497 -4.468 1.00 95.50 83 ALA A C 1
ATOM 601 O O . ALA A 1 83 ? -0.383 -10.148 -5.632 1.00 95.50 83 ALA A O 1
ATOM 602 N N . LEU A 1 84 ? -0.817 -11.578 -3.965 1.00 93.56 84 LEU A N 1
ATOM 603 C CA . LEU A 1 84 ? -1.766 -12.391 -4.733 1.00 93.56 84 LEU A CA 1
ATOM 604 C C . LEU A 1 84 ? -3.035 -11.614 -5.098 1.00 93.56 84 LEU A C 1
ATOM 606 O O . LEU A 1 84 ? -3.583 -11.822 -6.181 1.00 93.56 84 LEU A O 1
ATOM 610 N N . SER A 1 85 ? -3.509 -10.743 -4.204 1.00 92.06 85 SER A N 1
ATOM 611 C CA . SER A 1 85 ? -4.694 -9.918 -4.455 1.00 92.06 85 SER A CA 1
ATOM 612 C C . SER A 1 85 ? -4.446 -8.929 -5.591 1.00 92.06 85 SER A C 1
ATOM 614 O O . SER A 1 85 ? -5.280 -8.821 -6.487 1.00 92.06 85 SER A O 1
ATOM 616 N N . VAL A 1 86 ? -3.288 -8.260 -5.588 1.00 94.88 86 VAL A N 1
ATOM 617 C CA . VAL A 1 86 ? -2.913 -7.313 -6.649 1.00 94.88 86 VAL A CA 1
ATOM 618 C C . VAL A 1 86 ? -2.570 -8.046 -7.944 1.00 94.88 86 VAL A C 1
ATOM 620 O O . VAL A 1 86 ? -3.117 -7.723 -8.993 1.00 94.88 86 VAL A O 1
ATOM 623 N N . GLY A 1 87 ? -1.744 -9.093 -7.879 1.00 94.50 87 GLY A N 1
ATOM 624 C CA . GLY A 1 87 ? -1.289 -9.819 -9.065 1.00 94.50 87 GLY A CA 1
ATOM 625 C C . GLY A 1 87 ? -2.418 -10.462 -9.875 1.00 94.50 87 GLY A C 1
ATOM 626 O O . GLY A 1 87 ? -2.336 -10.506 -11.095 1.00 94.50 87 GLY A O 1
ATOM 627 N N . ARG A 1 88 ? -3.509 -10.903 -9.230 1.00 90.19 88 ARG A N 1
ATOM 628 C CA . ARG A 1 88 ? -4.702 -11.422 -9.930 1.00 90.19 88 ARG A CA 1
ATOM 629 C C . ARG A 1 88 ? -5.534 -10.348 -10.631 1.00 90.19 88 ARG A C 1
ATOM 631 O O . ARG A 1 88 ? -6.314 -10.695 -11.512 1.00 90.19 88 ARG A O 1
ATOM 638 N N . GLY A 1 89 ? -5.445 -9.099 -10.181 1.00 92.12 89 GLY A N 1
ATOM 639 C CA . GLY A 1 89 ? -6.214 -7.978 -10.723 1.00 92.12 89 GLY A CA 1
ATOM 640 C C . GLY A 1 89 ? -5.448 -7.128 -11.735 1.00 92.12 89 GLY A C 1
ATOM 641 O O . GLY A 1 89 ? -6.074 -6.334 -12.427 1.00 92.12 89 GLY A O 1
ATOM 642 N N . HIS A 1 90 ? -4.127 -7.284 -11.809 1.00 96.25 90 HIS A N 1
ATOM 643 C CA . HIS A 1 90 ? -3.264 -6.518 -12.701 1.00 96.25 90 HIS A CA 1
ATOM 644 C C . HIS A 1 90 ? -3.494 -6.884 -14.175 1.00 96.25 90 HIS A C 1
ATOM 646 O O . HIS A 1 90 ? -3.604 -8.064 -14.518 1.00 96.25 90 HIS A O 1
ATOM 652 N N . ASP A 1 91 ? -3.528 -5.869 -15.039 1.00 95.00 91 ASP A N 1
ATOM 653 C CA . ASP A 1 91 ? -3.535 -6.031 -16.492 1.00 95.00 91 ASP A CA 1
ATOM 654 C C . ASP A 1 91 ? -2.089 -6.154 -17.008 1.00 95.00 91 ASP A C 1
ATOM 656 O O . ASP A 1 91 ? -1.351 -5.175 -16.932 1.00 95.00 91 ASP A O 1
ATOM 660 N N . PRO A 1 92 ? -1.667 -7.300 -17.582 1.00 94.56 92 PRO A N 1
ATOM 661 C CA . PRO A 1 92 ? -0.301 -7.480 -18.080 1.00 94.56 92 PRO A CA 1
ATOM 662 C C . PRO A 1 92 ? 0.111 -6.527 -19.218 1.00 94.56 92 PRO A C 1
ATOM 664 O O . PRO A 1 92 ? 1.285 -6.512 -19.601 1.00 94.56 92 PRO A O 1
ATOM 667 N N . ALA A 1 93 ? -0.832 -5.787 -19.813 1.00 93.06 93 ALA A N 1
ATOM 668 C CA . ALA A 1 93 ? -0.537 -4.731 -20.780 1.00 93.06 93 ALA A CA 1
ATOM 669 C C . ALA A 1 93 ? -0.015 -3.439 -20.120 1.00 93.06 93 ALA A C 1
ATOM 671 O O . ALA A 1 93 ? 0.694 -2.657 -20.768 1.00 93.06 93 ALA A O 1
ATOM 672 N N . ASP A 1 94 ? -0.342 -3.225 -18.845 1.00 95.06 94 ASP A N 1
ATOM 673 C CA . ASP A 1 94 ? 0.141 -2.104 -18.050 1.00 95.06 94 ASP A CA 1
ATOM 674 C C . ASP A 1 94 ? 1.491 -2.449 -17.398 1.00 95.06 94 ASP A C 1
ATOM 676 O O . ASP A 1 94 ? 1.741 -3.595 -17.017 1.00 95.06 94 ASP A O 1
ATOM 680 N N . PRO A 1 95 ? 2.420 -1.485 -17.280 1.00 97.31 95 PRO A N 1
ATOM 681 C CA . PRO A 1 95 ? 3.726 -1.767 -16.710 1.00 97.31 95 PRO A CA 1
ATOM 682 C C . PRO A 1 95 ? 3.657 -1.966 -15.189 1.00 97.31 95 PRO A C 1
ATOM 684 O O . PRO A 1 95 ? 2.784 -1.439 -14.498 1.00 97.31 95 PRO A O 1
ATOM 687 N N . LEU A 1 96 ? 4.666 -2.645 -14.645 1.00 98.44 96 LEU A N 1
ATOM 688 C CA . LEU A 1 96 ? 5.004 -2.519 -13.226 1.00 98.44 96 LEU A CA 1
ATOM 689 C C . LEU A 1 96 ? 6.094 -1.471 -13.040 1.00 98.44 96 LEU A C 1
ATOM 691 O O . LEU A 1 96 ? 6.953 -1.274 -13.897 1.00 98.44 96 LEU A O 1
ATOM 695 N N . LEU A 1 97 ? 6.084 -0.824 -11.886 1.00 98.44 97 LEU A N 1
ATOM 696 C CA . LEU A 1 97 ? 7.056 0.178 -11.492 1.00 98.44 97 LEU A CA 1
ATOM 697 C C . LEU A 1 97 ? 7.977 -0.399 -10.421 1.00 98.44 97 LEU A C 1
ATOM 699 O O . LEU A 1 97 ? 7.519 -1.055 -9.485 1.00 98.44 97 LEU A O 1
ATOM 703 N N . ILE A 1 98 ? 9.273 -0.125 -10.541 1.00 98.06 98 ILE A N 1
ATOM 704 C CA . ILE A 1 98 ? 10.265 -0.421 -9.508 1.00 98.06 98 ILE A CA 1
ATOM 705 C C . ILE A 1 98 ? 10.961 0.874 -9.119 1.00 98.06 98 ILE A C 1
ATOM 707 O O . ILE A 1 98 ? 11.463 1.594 -9.979 1.00 98.06 98 ILE A O 1
ATOM 711 N N . THR A 1 99 ? 11.073 1.127 -7.820 1.00 96.50 99 THR A N 1
ATOM 712 C CA . THR A 1 99 ? 11.997 2.133 -7.289 1.00 96.50 99 THR A CA 1
ATOM 713 C C . THR A 1 99 ? 12.847 1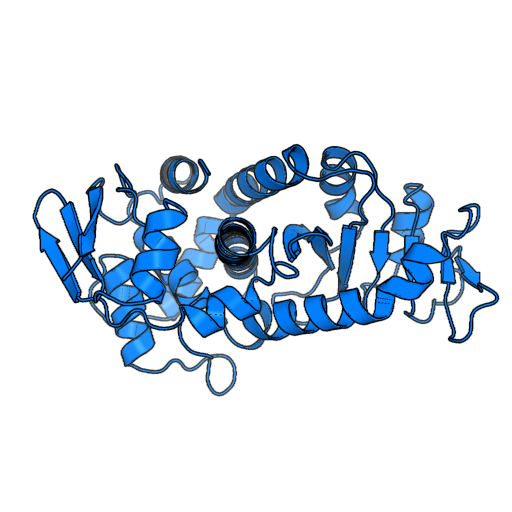.557 -6.164 1.00 96.50 99 THR A C 1
ATOM 715 O O . THR A 1 99 ? 12.447 0.621 -5.465 1.00 96.50 99 THR A O 1
ATOM 718 N N . GLY A 1 100 ? 14.048 2.108 -6.018 1.00 94.12 100 GLY A N 1
ATOM 719 C CA . GLY A 1 100 ? 14.914 1.851 -4.880 1.00 94.12 100 GLY A CA 1
ATOM 720 C C . GLY A 1 100 ? 14.528 2.732 -3.697 1.00 94.12 100 GLY A C 1
ATOM 721 O O . GLY A 1 100 ? 14.140 3.885 -3.862 1.00 94.12 100 GLY A O 1
ATOM 722 N N . THR A 1 101 ? 14.680 2.210 -2.490 1.00 87.38 101 THR A N 1
ATOM 723 C CA . THR A 1 101 ? 14.417 2.938 -1.245 1.00 87.38 101 THR A CA 1
ATOM 724 C C . THR A 1 101 ? 15.636 2.868 -0.338 1.00 87.38 101 THR A C 1
ATOM 726 O O . THR A 1 101 ? 16.312 1.846 -0.257 1.00 87.38 101 THR A O 1
ATOM 729 N N . THR A 1 102 ? 15.938 3.976 0.337 1.00 80.06 102 THR A N 1
ATOM 730 C CA . THR A 1 102 ? 16.961 4.074 1.396 1.00 80.06 102 THR A CA 1
ATOM 731 C C . THR A 1 102 ? 16.377 3.940 2.794 1.00 80.06 102 THR A C 1
ATOM 733 O O . THR A 1 102 ? 17.117 3.872 3.774 1.00 80.06 102 THR A O 1
ATOM 736 N N . HIS A 1 103 ? 15.054 3.940 2.906 1.00 71.56 103 HIS A N 1
ATOM 737 C CA . HIS A 1 103 ? 14.346 3.846 4.169 1.00 71.56 103 HIS A CA 1
ATOM 738 C C . HIS A 1 103 ? 13.972 2.383 4.434 1.00 71.56 103 HIS A C 1
ATOM 740 O O . HIS A 1 103 ? 13.742 1.621 3.497 1.00 71.56 103 HIS A O 1
ATOM 746 N N . VAL A 1 104 ? 13.875 1.995 5.712 1.00 65.62 104 VAL A N 1
ATOM 747 C CA . VAL A 1 104 ? 13.331 0.681 6.113 1.00 65.62 104 VAL A CA 1
ATOM 748 C C . VAL A 1 104 ? 14.196 -0.497 5.611 1.00 65.62 104 VAL A C 1
ATOM 750 O O . VAL A 1 104 ? 13.738 -1.349 4.854 1.00 65.62 104 VAL A O 1
ATOM 753 N N . ASP A 1 105 ? 15.475 -0.520 6.007 1.00 70.75 105 ASP A N 1
ATOM 754 C CA . ASP A 1 105 ? 16.550 -1.422 5.518 1.00 70.75 105 ASP A CA 1
ATOM 755 C C . ASP A 1 105 ? 16.881 -1.309 4.018 1.00 70.75 105 ASP A C 1
ATOM 757 O O . ASP A 1 105 ? 17.764 -2.004 3.516 1.00 70.75 105 ASP A O 1
ATOM 761 N N . GLY A 1 106 ? 16.195 -0.415 3.308 1.00 82.88 106 GLY A N 1
ATOM 762 C CA . GLY A 1 106 ? 16.307 -0.219 1.875 1.00 82.88 106 GLY A CA 1
ATOM 763 C C . GLY A 1 106 ? 15.674 -1.336 1.040 1.00 82.88 106 GLY A C 1
ATOM 764 O O . GLY A 1 106 ? 14.780 -2.058 1.490 1.00 82.88 106 GLY A O 1
ATOM 765 N N . GLY A 1 107 ? 16.109 -1.445 -0.215 1.00 91.81 107 GLY A N 1
ATOM 766 C CA . GLY A 1 107 ? 15.666 -2.477 -1.156 1.00 91.81 107 GLY A CA 1
ATOM 767 C C . GLY A 1 107 ? 14.904 -1.912 -2.350 1.00 91.81 107 GLY A C 1
ATOM 768 O O . GLY A 1 107 ? 15.115 -0.769 -2.757 1.00 91.81 107 GLY A O 1
ATOM 769 N N . LEU A 1 108 ? 14.039 -2.742 -2.921 1.00 95.94 108 LEU A N 1
ATOM 770 C CA . LEU A 1 108 ? 13.243 -2.474 -4.107 1.00 95.94 108 LEU A CA 1
ATOM 771 C C . LEU A 1 108 ? 11.757 -2.574 -3.775 1.00 95.94 108 LEU A C 1
ATOM 773 O O . LEU A 1 108 ? 11.300 -3.579 -3.225 1.00 95.94 108 LEU A O 1
ATOM 777 N N . PHE A 1 109 ? 11.013 -1.546 -4.168 1.00 96.75 109 PHE A N 1
ATOM 778 C CA . PHE A 1 109 ? 9.571 -1.470 -4.015 1.00 96.75 109 PHE A CA 1
ATOM 779 C C . PHE A 1 109 ? 8.892 -1.640 -5.378 1.00 96.75 109 PHE A C 1
ATOM 781 O O . PHE A 1 109 ? 9.161 -0.866 -6.298 1.00 96.75 109 PHE A O 1
ATOM 788 N N . LEU A 1 110 ? 8.053 -2.673 -5.505 1.00 98.06 110 LEU A N 1
ATOM 789 C CA . LEU A 1 110 ? 7.322 -3.026 -6.723 1.00 98.06 110 LEU A CA 1
ATOM 790 C C . LEU A 1 110 ? 5.867 -2.568 -6.613 1.00 98.06 110 LEU A C 1
ATOM 792 O O . LEU A 1 110 ? 5.166 -2.939 -5.667 1.00 98.06 110 LEU A O 1
ATOM 796 N N . VAL A 1 111 ? 5.414 -1.802 -7.600 1.00 98.31 111 VAL A N 1
ATOM 797 C CA . VAL A 1 111 ? 4.095 -1.160 -7.618 1.00 98.31 111 VAL A CA 1
ATOM 798 C C . VAL A 1 111 ? 3.444 -1.345 -8.989 1.00 98.31 111 VAL A C 1
ATOM 800 O O . VAL A 1 111 ? 4.114 -1.306 -10.014 1.00 98.31 111 VAL A O 1
ATOM 803 N N . ASP A 1 112 ? 2.135 -1.554 -9.018 1.00 97.62 112 ASP A N 1
ATOM 804 C CA . ASP A 1 112 ? 1.325 -1.516 -10.236 1.00 97.62 112 ASP A CA 1
ATOM 805 C C . ASP A 1 112 ? 1.141 -0.075 -10.740 1.00 97.62 112 ASP A C 1
ATOM 807 O O . ASP A 1 112 ? 0.760 0.809 -9.972 1.00 97.62 112 ASP A O 1
ATOM 811 N N . ALA A 1 113 ? 1.370 0.176 -12.031 1.00 96.50 113 ALA A N 1
ATOM 812 C CA . ALA A 1 113 ? 1.324 1.529 -12.583 1.00 96.50 113 ALA A CA 1
ATOM 813 C C . ALA A 1 113 ? -0.094 2.120 -12.705 1.00 96.50 113 ALA A C 1
ATOM 815 O O . ALA A 1 113 ? -0.250 3.350 -12.706 1.00 96.50 113 ALA A O 1
ATOM 816 N N . GLN A 1 114 ? -1.116 1.266 -12.808 1.00 91.88 114 GLN A N 1
ATOM 817 C CA . GLN A 1 114 ? -2.489 1.657 -13.120 1.00 91.88 114 GLN A CA 1
ATOM 818 C C . GLN A 1 114 ? -3.121 2.432 -11.958 1.00 91.88 114 GLN A C 1
ATOM 820 O O . GLN A 1 114 ? -3.608 3.553 -12.128 1.00 91.88 114 GLN A O 1
ATOM 825 N N . GLY A 1 115 ? -3.052 1.864 -10.753 1.00 95.25 115 GLY A N 1
ATOM 826 C CA . GLY A 1 115 ? -3.619 2.456 -9.538 1.00 95.25 115 GLY A CA 1
ATOM 827 C C . GLY A 1 115 ? -2.609 2.765 -8.440 1.00 95.25 115 GLY A C 1
ATOM 828 O O . GLY A 1 115 ? -3.021 3.125 -7.339 1.00 95.25 115 GLY A O 1
ATOM 829 N N . MET A 1 116 ? -1.308 2.610 -8.712 1.00 97.62 116 MET A N 1
ATOM 830 C CA . MET A 1 116 ? -0.249 2.671 -7.698 1.00 97.62 116 MET A CA 1
ATOM 831 C C . MET A 1 116 ? -0.461 1.641 -6.579 1.00 97.62 116 MET A C 1
ATOM 833 O O . MET A 1 116 ? -0.195 1.912 -5.407 1.00 97.62 116 MET A O 1
ATOM 837 N N . PHE A 1 117 ? -0.955 0.447 -6.933 1.00 97.62 117 PHE A N 1
ATOM 838 C CA . PHE A 1 117 ? -1.152 -0.637 -5.973 1.00 97.62 117 PHE A CA 1
ATOM 839 C C . PHE A 1 117 ? 0.201 -1.247 -5.580 1.00 97.62 117 PHE A C 1
ATOM 841 O O . PHE A 1 117 ? 0.900 -1.782 -6.445 1.00 97.62 117 PHE A O 1
ATOM 848 N N . PRO A 1 118 ? 0.591 -1.223 -4.294 1.00 97.50 118 PRO A N 1
ATOM 849 C CA . PRO A 1 118 ? 1.798 -1.901 -3.839 1.00 97.50 118 PRO A CA 1
ATOM 850 C C . PRO A 1 118 ? 1.700 -3.409 -4.077 1.00 97.50 118 PRO A C 1
ATOM 852 O O . PRO A 1 118 ? 0.757 -4.045 -3.608 1.00 97.50 118 PRO A O 1
ATOM 855 N N . VAL A 1 119 ? 2.680 -3.988 -4.769 1.00 97.62 119 VAL A N 1
ATOM 856 C CA . VAL A 1 119 ? 2.711 -5.429 -5.059 1.00 97.62 119 VAL A CA 1
ATOM 857 C C . VAL A 1 119 ? 3.599 -6.156 -4.058 1.00 97.62 119 VAL A C 1
ATOM 859 O O . VAL A 1 119 ? 3.173 -7.132 -3.446 1.00 97.62 119 VAL A O 1
ATOM 862 N N . ALA A 1 120 ? 4.848 -5.710 -3.920 1.00 97.12 120 ALA A N 1
ATOM 863 C CA . ALA A 1 120 ? 5.852 -6.404 -3.124 1.00 97.12 120 ALA A CA 1
ATOM 864 C C . ALA A 1 120 ? 7.024 -5.493 -2.753 1.00 97.12 120 ALA A C 1
ATOM 866 O O . ALA A 1 120 ? 7.248 -4.445 -3.360 1.00 97.12 120 ALA A O 1
ATOM 867 N N . TRP A 1 121 ? 7.815 -5.947 -1.785 1.00 95.94 121 T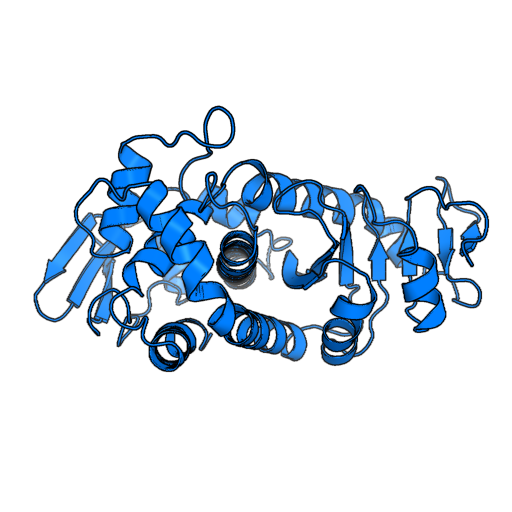RP A N 1
ATOM 868 C CA . TRP A 1 121 ? 9.088 -5.339 -1.423 1.00 95.94 121 TRP A CA 1
ATOM 869 C C . TRP A 1 121 ? 10.139 -6.428 -1.246 1.00 95.94 121 TRP A C 1
ATOM 871 O O . TRP A 1 121 ? 9.901 -7.413 -0.549 1.00 95.94 121 TRP A O 1
ATOM 881 N N . ALA A 1 122 ? 11.314 -6.243 -1.838 1.00 94.88 122 ALA A N 1
ATOM 882 C CA . ALA A 1 122 ? 12.427 -7.179 -1.710 1.00 94.88 122 ALA A CA 1
ATOM 883 C C . ALA A 1 122 ? 13.752 -6.444 -1.505 1.00 94.88 122 ALA A C 1
ATOM 885 O O . ALA A 1 122 ? 13.881 -5.274 -1.841 1.00 94.88 122 ALA A O 1
ATOM 886 N N . ALA A 1 123 ? 14.755 -7.128 -0.958 1.00 92.88 123 ALA A N 1
ATOM 887 C CA . ALA A 1 123 ? 16.099 -6.560 -0.836 1.00 92.88 123 ALA A CA 1
ATOM 888 C C . ALA A 1 123 ? 16.806 -6.428 -2.201 1.00 92.88 123 ALA A C 1
ATOM 890 O O . ALA A 1 123 ? 17.595 -5.510 -2.403 1.00 92.88 123 ALA A O 1
ATOM 891 N N . GLU A 1 124 ? 16.496 -7.333 -3.130 1.00 93.88 124 GLU A N 1
ATOM 892 C CA . GLU A 1 124 ? 17.143 -7.495 -4.435 1.00 93.88 124 GLU A CA 1
ATOM 893 C C . GLU A 1 124 ? 16.120 -7.887 -5.510 1.00 93.88 124 GLU A C 1
ATOM 895 O O . GLU A 1 124 ? 14.988 -8.274 -5.193 1.00 93.88 124 GLU A O 1
ATOM 900 N N . ALA A 1 125 ? 16.497 -7.789 -6.789 1.00 96.00 125 ALA A N 1
ATOM 901 C CA . ALA A 1 125 ? 15.553 -7.959 -7.892 1.00 96.00 125 ALA A CA 1
ATOM 902 C C . ALA A 1 125 ? 15.036 -9.399 -7.986 1.00 96.00 125 ALA A C 1
ATOM 904 O O . ALA A 1 125 ? 13.867 -9.607 -8.315 1.00 96.00 125 ALA A O 1
ATOM 905 N N . ALA A 1 126 ? 15.867 -10.384 -7.628 1.00 96.06 126 ALA A N 1
ATOM 906 C CA . ALA A 1 126 ? 15.475 -11.792 -7.571 1.00 96.06 126 ALA A CA 1
ATOM 907 C C . ALA A 1 126 ? 14.220 -12.030 -6.707 1.00 96.06 126 ALA A C 1
ATOM 909 O O . ALA A 1 126 ? 13.345 -12.809 -7.093 1.00 96.06 126 ALA A O 1
ATOM 910 N N . GLY A 1 127 ? 14.084 -11.308 -5.588 1.00 95.81 127 GLY A N 1
ATOM 911 C CA . GLY A 1 127 ? 12.919 -11.402 -4.705 1.00 95.81 127 GLY A CA 1
ATOM 912 C C . GLY A 1 127 ? 11.626 -10.841 -5.307 1.00 95.81 127 GLY A C 1
ATOM 913 O O . GLY A 1 127 ? 10.544 -11.207 -4.861 1.00 95.81 127 GLY A O 1
ATOM 914 N N . LEU A 1 128 ? 11.707 -10.002 -6.345 1.00 97.31 128 LEU A N 1
ATOM 915 C CA . LEU A 1 128 ? 10.538 -9.457 -7.045 1.00 97.31 128 LEU A CA 1
ATOM 916 C C . LEU A 1 128 ? 10.034 -10.363 -8.178 1.00 97.31 128 LEU A C 1
ATOM 918 O O . LEU A 1 128 ? 8.880 -10.242 -8.592 1.00 97.31 128 LEU A O 1
ATOM 922 N N . LEU A 1 129 ? 10.867 -11.282 -8.680 1.00 97.75 129 LEU A N 1
ATOM 923 C CA . LEU A 1 129 ? 10.543 -12.097 -9.857 1.00 97.75 129 LEU A CA 1
ATOM 924 C C . LEU A 1 129 ? 9.279 -12.958 -9.697 1.00 97.75 129 LEU A C 1
ATOM 926 O O . LEU A 1 129 ? 8.496 -12.998 -10.649 1.00 97.75 129 LEU A O 1
ATOM 930 N N . PRO A 1 130 ? 9.010 -13.616 -8.549 1.00 97.31 130 PRO A N 1
ATOM 931 C CA . PRO A 1 130 ? 7.766 -14.371 -8.379 1.00 97.31 130 PRO A CA 1
ATOM 932 C C . PRO A 1 130 ? 6.515 -13.486 -8.492 1.00 97.31 130 PRO A C 1
ATOM 934 O O . PRO A 1 130 ? 5.496 -13.898 -9.050 1.00 97.31 130 PRO A O 1
ATOM 937 N N . HIS A 1 131 ? 6.601 -12.245 -8.012 1.00 97.81 131 HIS A N 1
ATOM 938 C CA . HIS A 1 131 ? 5.507 -11.278 -8.068 1.00 97.81 131 HIS A CA 1
ATOM 939 C C . HIS A 1 131 ? 5.293 -10.755 -9.491 1.00 97.81 131 HIS A C 1
ATOM 941 O O . HIS A 1 131 ? 4.170 -10.775 -9.985 1.00 97.81 131 HIS A O 1
ATOM 947 N N . TRP A 1 132 ? 6.374 -10.410 -10.196 1.00 97.75 132 TRP A N 1
ATOM 948 C CA . TRP A 1 132 ? 6.334 -10.055 -11.619 1.00 97.75 132 TRP A CA 1
ATOM 949 C C . TRP A 1 132 ? 5.714 -11.164 -12.486 1.00 97.75 132 TRP A C 1
ATOM 951 O O . TRP A 1 132 ? 4.894 -10.896 -13.364 1.00 97.75 132 TRP A O 1
ATOM 961 N N . GLN A 1 133 ? 6.057 -12.427 -12.216 1.00 97.06 133 GLN A N 1
ATOM 962 C CA . GLN A 1 133 ? 5.464 -13.574 -12.908 1.00 97.06 133 GLN A CA 1
ATOM 963 C C . GLN A 1 133 ? 3.973 -13.731 -12.603 1.00 97.06 133 GLN A C 1
ATOM 965 O O . GLN A 1 133 ? 3.203 -14.040 -13.510 1.00 97.06 133 GLN A O 1
ATOM 970 N N . THR A 1 134 ? 3.569 -13.501 -11.352 1.00 96.56 134 THR A N 1
ATOM 971 C CA . THR A 1 134 ? 2.158 -13.547 -10.936 1.00 96.56 134 THR A CA 1
ATOM 972 C C . THR A 1 134 ? 1.335 -12.466 -11.636 1.00 96.56 134 THR A C 1
ATOM 974 O O . THR A 1 134 ? 0.201 -12.732 -12.016 1.00 96.56 134 THR A O 1
ATOM 977 N N . CYS A 1 135 ? 1.929 -11.298 -11.892 1.00 97.38 135 CYS A N 1
ATOM 978 C CA . CYS A 1 135 ? 1.340 -10.221 -12.689 1.00 97.38 135 CYS A CA 1
ATOM 979 C C . CYS A 1 135 ? 1.358 -10.485 -14.211 1.00 97.38 135 CYS A C 1
ATOM 981 O O . CYS A 1 135 ? 1.062 -9.595 -14.992 1.00 97.38 135 CYS A O 1
ATOM 983 N N . GLY A 1 136 ? 1.731 -11.677 -14.687 1.00 96.62 136 GLY A N 1
ATOM 984 C CA . GLY A 1 136 ? 1.685 -11.993 -16.121 1.00 96.62 136 GLY A CA 1
ATOM 985 C C . GLY A 1 136 ? 2.891 -11.514 -16.936 1.00 96.62 136 GLY A C 1
ATOM 986 O O . GLY A 1 136 ? 2.835 -11.532 -18.162 1.00 96.62 136 GLY A O 1
ATOM 987 N N . ARG A 1 137 ? 4.007 -11.177 -16.274 1.00 96.69 137 ARG A N 1
ATOM 988 C CA . ARG A 1 137 ? 5.279 -10.753 -16.893 1.00 96.69 137 ARG A CA 1
ATOM 989 C C . ARG A 1 137 ? 5.205 -9.458 -17.732 1.00 96.69 137 ARG A C 1
ATOM 991 O O . ARG A 1 137 ? 5.736 -9.435 -18.846 1.00 96.69 137 ARG A O 1
ATOM 998 N N . PRO A 1 138 ? 4.607 -8.377 -17.206 1.00 96.56 138 PRO A N 1
ATOM 999 C CA . PRO A 1 138 ? 4.532 -7.090 -17.891 1.00 96.56 138 PRO A CA 1
ATOM 1000 C C . PRO A 1 138 ? 5.922 -6.450 -18.051 1.00 96.56 138 PRO A C 1
ATOM 1002 O O . PRO A 1 138 ? 6.880 -6.849 -17.372 1.00 96.56 138 PRO A O 1
ATOM 1005 N N . PRO A 1 139 ? 6.061 -5.433 -18.917 1.00 96.62 139 PRO A N 1
ATOM 1006 C CA . PRO A 1 139 ? 7.241 -4.581 -18.916 1.00 96.62 139 PRO A CA 1
ATOM 1007 C C . PRO A 1 139 ? 7.391 -3.836 -17.580 1.00 96.62 139 PRO A C 1
ATOM 1009 O O . PRO A 1 139 ? 6.416 -3.543 -16.889 1.00 96.62 139 PRO A O 1
ATOM 1012 N N . VAL A 1 140 ? 8.631 -3.511 -17.222 1.00 97.50 140 VAL A N 1
ATOM 1013 C CA . VAL A 1 140 ? 8.975 -2.821 -15.976 1.00 97.50 140 VAL A CA 1
ATOM 1014 C C . VAL A 1 140 ? 9.561 -1.440 -16.258 1.00 97.50 140 VAL A C 1
ATOM 1016 O O . VAL A 1 140 ? 10.516 -1.294 -17.021 1.00 97.50 140 VAL A O 1
ATOM 1019 N N . LEU A 1 141 ? 9.041 -0.418 -15.588 1.00 97.44 141 LEU A N 1
ATOM 1020 C CA . LEU A 1 141 ? 9.649 0.905 -15.535 1.00 97.44 141 LEU A CA 1
ATOM 1021 C C . LEU A 1 141 ? 10.450 1.030 -14.237 1.00 97.44 141 LEU A C 1
ATOM 1023 O O . LEU A 1 141 ? 9.882 0.957 -13.149 1.00 97.44 141 LEU A O 1
ATOM 1027 N N . LEU A 1 142 ? 11.768 1.221 -14.333 1.00 96.38 142 LEU A N 1
ATOM 1028 C CA . LEU A 1 142 ? 12.565 1.573 -13.157 1.00 96.38 142 LEU A CA 1
ATOM 1029 C C . LEU A 1 142 ? 12.589 3.091 -13.006 1.00 96.38 142 LEU A C 1
ATOM 1031 O O . LEU A 1 142 ? 13.244 3.790 -13.790 1.00 96.38 142 LEU A O 1
ATOM 1035 N N . CYS A 1 143 ? 11.868 3.553 -11.993 1.00 94.31 143 CYS A N 1
ATOM 1036 C CA . CYS A 1 143 ? 11.754 4.942 -11.586 1.00 94.31 143 CYS A CA 1
ATOM 1037 C C . CYS A 1 143 ? 12.982 5.389 -10.784 1.00 94.31 143 CYS A C 1
ATOM 1039 O O . CYS A 1 143 ? 13.802 4.577 -10.342 1.00 94.31 143 CYS A O 1
ATOM 1041 N N . ASP A 1 144 ? 13.093 6.700 -10.588 1.00 83.94 144 ASP A N 1
ATOM 1042 C CA . ASP A 1 144 ? 14.207 7.289 -9.858 1.00 83.94 144 ASP A CA 1
ATOM 1043 C C . ASP A 1 144 ? 14.221 6.819 -8.396 1.00 83.94 144 ASP A C 1
ATOM 1045 O O . ASP A 1 144 ? 13.210 6.832 -7.692 1.00 83.94 144 ASP A O 1
ATOM 1049 N N . GLY A 1 145 ? 15.393 6.366 -7.956 1.00 79.81 145 GLY A N 1
ATOM 1050 C CA . GLY A 1 145 ? 15.642 5.856 -6.614 1.00 79.81 145 GLY A CA 1
ATOM 1051 C C . GLY A 1 145 ? 17.013 5.176 -6.535 1.00 79.81 145 GLY A C 1
ATOM 1052 O O . GLY A 1 145 ? 17.555 4.742 -7.557 1.00 79.81 145 GLY A O 1
ATOM 1053 N N . PRO A 1 146 ? 17.627 5.089 -5.345 1.00 87.06 146 PRO A N 1
ATOM 1054 C CA . PRO A 1 146 ? 18.897 4.398 -5.159 1.00 87.06 146 PRO A CA 1
ATOM 1055 C C . PRO A 1 146 ? 18.705 2.886 -5.325 1.00 87.06 146 PRO A C 1
ATOM 1057 O O . PRO A 1 146 ? 18.356 2.178 -4.383 1.00 87.06 146 PRO A O 1
ATOM 1060 N N . LEU A 1 147 ? 18.920 2.389 -6.544 1.00 90.88 147 LEU A N 1
ATOM 1061 C CA . LEU A 1 147 ? 18.832 0.963 -6.848 1.00 90.88 147 LEU A CA 1
ATOM 1062 C C . LEU A 1 147 ? 20.000 0.195 -6.201 1.00 90.88 147 LEU A C 1
ATOM 1064 O O . LEU A 1 147 ? 21.152 0.629 -6.328 1.00 90.88 147 LEU A O 1
ATOM 1068 N N . PRO A 1 148 ? 19.753 -0.974 -5.579 1.00 91.44 148 PRO A N 1
ATOM 1069 C CA . PRO A 1 148 ? 20.816 -1.885 -5.179 1.00 91.44 148 PRO A CA 1
ATOM 1070 C C . PRO A 1 148 ? 21.745 -2.219 -6.362 1.00 91.44 148 PRO A C 1
ATOM 1072 O O . PRO A 1 148 ? 21.264 -2.445 -7.484 1.00 91.44 148 PRO A O 1
ATOM 1075 N N . PRO A 1 149 ? 23.075 -2.271 -6.157 1.00 90.00 149 PRO A N 1
ATOM 1076 C CA . PRO A 1 149 ? 24.007 -2.657 -7.211 1.00 90.00 149 PRO A CA 1
ATOM 1077 C C . PRO A 1 149 ? 23.653 -4.027 -7.797 1.00 90.00 149 PRO A C 1
ATOM 1079 O O . PRO A 1 149 ? 23.407 -4.969 -7.059 1.00 90.00 149 PRO A O 1
ATOM 1082 N N . GLY A 1 150 ? 23.664 -4.150 -9.126 1.00 92.00 150 GLY A N 1
ATOM 1083 C CA . GLY A 1 150 ? 23.328 -5.406 -9.808 1.00 92.00 150 GLY A CA 1
ATOM 1084 C C . GLY A 1 150 ? 21.859 -5.554 -10.212 1.00 92.00 150 GLY A C 1
ATOM 1085 O O . GLY A 1 150 ? 21.587 -6.390 -11.071 1.00 92.00 150 GLY A O 1
ATOM 1086 N N . THR A 1 151 ? 20.953 -4.688 -9.733 1.00 95.06 151 THR A N 1
ATOM 1087 C CA . THR A 1 151 ? 19.511 -4.719 -10.071 1.00 95.06 151 THR A CA 1
ATOM 1088 C C . THR A 1 151 ? 19.257 -4.853 -11.579 1.00 95.06 151 THR A C 1
ATOM 1090 O O . THR A 1 151 ? 18.553 -5.763 -12.010 1.00 95.06 151 THR A O 1
ATOM 1093 N N . LEU A 1 152 ? 19.872 -4.000 -12.413 1.00 95.31 152 LEU A N 1
ATOM 1094 C CA . LEU A 1 152 ? 19.676 -4.038 -13.873 1.00 95.31 152 LEU A CA 1
ATOM 1095 C C . LEU A 1 152 ? 20.187 -5.341 -14.507 1.00 95.31 152 LEU A C 1
ATOM 1097 O O . LEU A 1 152 ? 19.604 -5.838 -15.469 1.00 95.31 152 LEU A O 1
ATOM 1101 N N . ARG A 1 153 ? 21.272 -5.910 -13.968 1.00 95.06 153 ARG A N 1
ATOM 1102 C CA . ARG A 1 153 ? 21.848 -7.173 -14.444 1.00 95.06 153 ARG A CA 1
ATOM 1103 C C . ARG A 1 153 ? 20.959 -8.358 -14.090 1.00 95.06 153 ARG A C 1
ATOM 1105 O O . ARG A 1 153 ? 20.766 -9.220 -14.937 1.00 95.06 153 ARG A O 1
ATOM 1112 N N . GLU A 1 154 ? 20.425 -8.393 -12.874 1.00 95.56 154 GLU A N 1
ATOM 1113 C CA . GLU A 1 154 ? 19.505 -9.440 -12.419 1.00 95.56 154 GLU A CA 1
ATOM 1114 C C . GLU A 1 154 ? 18.202 -9.433 -13.220 1.00 95.56 154 GLU A C 1
ATOM 1116 O O . GLU A 1 154 ? 17.787 -10.481 -13.710 1.00 95.56 154 GLU A O 1
ATOM 1121 N N . LEU A 1 155 ? 17.604 -8.255 -13.432 1.00 96.12 155 LEU A N 1
ATOM 1122 C CA . LEU A 1 155 ? 16.402 -8.115 -14.258 1.00 96.12 155 LEU A CA 1
ATOM 1123 C C . LEU A 1 155 ? 16.651 -8.576 -15.699 1.00 96.12 155 LEU A C 1
ATOM 1125 O O . LEU A 1 155 ? 15.873 -9.361 -16.238 1.00 96.12 155 LEU A O 1
ATOM 1129 N N . ALA A 1 156 ? 17.764 -8.156 -16.307 1.00 95.12 156 ALA A N 1
ATOM 1130 C CA . ALA A 1 156 ? 18.124 -8.588 -17.655 1.00 95.12 156 ALA A CA 1
ATOM 1131 C C . ALA A 1 156 ? 18.396 -10.100 -17.735 1.00 95.12 156 ALA A C 1
ATOM 1133 O O . ALA A 1 156 ? 17.947 -10.753 -18.673 1.00 95.12 156 ALA A O 1
ATOM 1134 N N . ALA A 1 157 ? 19.094 -10.673 -16.748 1.00 94.94 157 ALA A N 1
ATOM 1135 C CA . ALA A 1 157 ? 19.363 -12.110 -16.684 1.00 94.94 157 ALA A CA 1
ATOM 1136 C C . ALA A 1 157 ? 18.078 -12.938 -16.512 1.00 94.94 157 ALA A C 1
ATOM 1138 O O . ALA A 1 157 ? 17.982 -14.041 -17.045 1.00 94.94 157 ALA A O 1
ATOM 1139 N N . ALA A 1 158 ? 17.081 -12.390 -15.815 1.00 95.62 158 ALA A N 1
ATOM 1140 C CA . ALA A 1 158 ? 15.751 -12.976 -15.681 1.00 95.62 158 ALA A CA 1
ATOM 1141 C C . ALA A 1 158 ? 14.850 -12.756 -16.914 1.00 95.62 158 ALA A C 1
ATOM 1143 O O . ALA A 1 158 ? 13.723 -13.254 -16.943 1.00 95.62 158 ALA A O 1
ATOM 1144 N N . GLY A 1 159 ? 15.328 -12.029 -17.931 1.00 95.00 159 GLY A N 1
ATOM 1145 C CA . GLY A 1 159 ? 14.572 -11.727 -19.146 1.00 95.00 159 GLY A CA 1
ATOM 1146 C C . GLY A 1 159 ? 13.424 -10.742 -18.925 1.00 95.00 159 GLY A C 1
ATOM 1147 O O . GLY A 1 159 ? 12.458 -10.764 -19.685 1.00 95.00 159 GLY A O 1
ATOM 1148 N N . VAL A 1 160 ? 13.502 -9.906 -17.886 1.00 96.31 160 VAL A N 1
ATOM 1149 C CA . VAL A 1 160 ? 12.494 -8.879 -17.608 1.00 96.31 160 VAL A CA 1
ATOM 1150 C C . VAL A 1 160 ? 12.644 -7.748 -18.632 1.00 96.31 160 VAL A C 1
ATOM 1152 O O . VAL A 1 160 ? 13.707 -7.123 -18.682 1.00 96.31 160 VAL A O 1
ATOM 1155 N N . PRO A 1 161 ? 11.611 -7.441 -19.437 1.00 95.44 161 PRO A N 1
ATOM 1156 C CA . PRO A 1 161 ? 11.620 -6.266 -20.298 1.00 95.44 161 PRO A CA 1
ATOM 1157 C C . PRO A 1 161 ? 11.583 -5.026 -19.411 1.00 95.44 161 PRO A C 1
ATOM 1159 O O . PRO A 1 161 ? 10.647 -4.873 -18.628 1.00 95.44 161 PRO A O 1
ATOM 1162 N N . PHE A 1 162 ? 12.573 -4.140 -19.507 1.00 95.75 162 PHE A N 1
ATOM 1163 C CA . PHE A 1 162 ? 12.569 -2.931 -18.691 1.00 95.75 162 PHE A CA 1
ATOM 1164 C C . PHE A 1 162 ? 13.090 -1.692 -19.403 1.00 95.75 162 PHE A C 1
ATOM 1166 O O . PHE A 1 162 ? 13.877 -1.775 -20.352 1.00 95.75 162 PHE A O 1
ATOM 1173 N N . LEU A 1 163 ? 12.676 -0.541 -18.877 1.00 95.69 163 LEU A N 1
ATOM 1174 C CA . LEU A 1 163 ? 13.057 0.792 -19.318 1.00 95.69 163 LEU A CA 1
ATOM 1175 C C . LEU A 1 163 ? 13.361 1.671 -18.097 1.00 95.69 163 LEU A C 1
ATOM 1177 O O . LEU A 1 163 ? 12.694 1.575 -17.069 1.00 95.69 163 LEU A O 1
ATOM 1181 N N . THR A 1 164 ? 14.399 2.503 -18.181 1.00 94.44 164 THR A N 1
ATOM 1182 C CA . THR A 1 164 ? 14.843 3.315 -17.043 1.00 94.44 164 THR A CA 1
ATOM 1183 C C . THR A 1 164 ? 15.502 4.625 -17.458 1.00 94.44 164 THR A C 1
ATOM 1185 O O . THR A 1 164 ? 16.173 4.696 -18.491 1.00 94.44 164 THR A O 1
ATOM 1188 N N . GLY A 1 165 ? 15.325 5.653 -16.623 1.00 91.31 165 GLY A N 1
ATOM 1189 C CA . GLY A 1 165 ? 16.124 6.883 -16.619 1.00 91.31 165 GLY A CA 1
ATOM 1190 C C . GLY A 1 165 ? 17.319 6.835 -15.655 1.00 91.31 165 GLY A C 1
ATOM 1191 O O . GLY A 1 165 ? 18.123 7.768 -15.621 1.00 91.31 165 GLY A O 1
ATOM 1192 N N . VAL A 1 166 ? 17.484 5.748 -14.894 1.00 90.12 166 VAL A N 1
ATOM 1193 C CA . VAL A 1 166 ? 18.610 5.579 -13.973 1.00 90.12 166 VAL A CA 1
ATOM 1194 C C . VAL A 1 166 ? 19.874 5.286 -14.769 1.00 90.12 166 VAL A C 1
ATOM 1196 O O . VAL A 1 166 ? 19.914 4.396 -15.621 1.00 90.12 166 VAL A O 1
ATOM 1199 N N . ARG A 1 167 ? 20.941 6.038 -14.478 1.00 90.56 167 ARG A N 1
ATOM 1200 C CA . ARG A 1 167 ? 22.223 5.869 -15.160 1.00 90.56 167 ARG A CA 1
ATOM 1201 C C . ARG A 1 167 ? 22.807 4.473 -14.856 1.00 90.56 167 ARG A C 1
ATOM 1203 O O . ARG A 1 167 ? 23.067 4.185 -13.689 1.00 90.56 167 ARG A O 1
ATOM 1210 N N . PRO A 1 168 ? 23.107 3.654 -15.880 1.00 92.19 168 PRO A N 1
ATOM 1211 C CA . PRO A 1 168 ? 23.674 2.324 -15.687 1.00 92.19 168 PRO A CA 1
ATOM 1212 C C . PRO A 1 168 ? 25.101 2.358 -15.140 1.00 92.19 168 PRO A C 1
ATOM 1214 O O . PRO A 1 168 ? 25.869 3.294 -15.401 1.00 92.19 168 PRO A O 1
ATOM 1217 N N . LEU A 1 169 ? 25.479 1.290 -14.444 1.00 91.94 169 LEU A N 1
ATOM 1218 C CA . LEU A 1 169 ? 26.847 1.026 -14.023 1.00 91.94 169 LEU A CA 1
ATOM 1219 C C . LEU A 1 169 ? 27.641 0.327 -15.136 1.00 91.94 169 LEU A C 1
ATOM 1221 O O . LEU A 1 169 ? 27.106 -0.204 -16.113 1.00 91.94 169 LEU A O 1
ATOM 1225 N N . ARG A 1 170 ? 28.972 0.316 -14.996 1.00 90.56 170 ARG A N 1
ATOM 1226 C CA . ARG A 1 170 ? 29.847 -0.401 -15.932 1.00 90.56 170 ARG A CA 1
ATOM 1227 C C . ARG A 1 170 ? 29.496 -1.893 -15.925 1.00 90.56 170 ARG A C 1
ATOM 1229 O O . ARG A 1 170 ? 29.551 -2.532 -14.879 1.00 90.56 170 ARG A O 1
ATOM 1236 N N . GLY A 1 171 ? 29.228 -2.445 -17.107 1.00 89.19 171 GLY A N 1
ATOM 1237 C CA . GLY A 1 171 ? 28.909 -3.864 -17.282 1.00 89.19 171 GLY A CA 1
ATOM 1238 C C . GLY A 1 171 ? 27.430 -4.209 -17.102 1.00 89.19 171 GLY A C 1
ATOM 1239 O O . GLY A 1 171 ? 27.094 -5.391 -17.129 1.00 89.19 171 GLY A O 1
ATOM 1240 N N . ASP A 1 172 ? 26.549 -3.219 -16.928 1.00 94.00 172 ASP A N 1
ATOM 1241 C CA . ASP A 1 172 ? 25.111 -3.465 -17.004 1.00 94.00 172 ASP A CA 1
ATOM 1242 C C . ASP A 1 172 ? 24.697 -3.772 -18.457 1.00 94.00 172 ASP A C 1
ATOM 1244 O O . ASP A 1 172 ? 25.115 -3.063 -19.380 1.00 94.00 172 ASP A O 1
ATOM 1248 N N . PRO A 1 173 ? 23.892 -4.827 -18.686 1.00 94.69 173 PRO A N 1
ATOM 1249 C CA . PRO A 1 173 ? 23.506 -5.287 -20.019 1.00 94.69 173 PRO A CA 1
ATOM 1250 C C . PRO A 1 173 ? 22.349 -4.447 -20.579 1.00 94.69 173 PRO A C 1
ATOM 1252 O O . PRO A 1 173 ? 21.234 -4.931 -20.764 1.00 94.69 173 PRO A O 1
ATOM 1255 N N . VAL A 1 174 ? 22.607 -3.166 -20.831 1.00 94.69 174 VAL A N 1
ATOM 1256 C CA . VAL A 1 174 ? 21.600 -2.204 -21.295 1.00 94.69 174 VAL A CA 1
ATOM 1257 C C . VAL A 1 174 ? 22.041 -1.471 -22.550 1.00 94.69 174 VAL A C 1
ATOM 1259 O O . VAL A 1 174 ? 23.229 -1.259 -22.797 1.00 94.69 174 VAL A O 1
ATOM 1262 N N . VAL A 1 175 ? 21.059 -1.042 -23.334 1.00 93.94 175 VAL A N 1
ATOM 1263 C CA . VAL A 1 175 ? 21.262 -0.254 -24.548 1.00 93.94 175 VAL A CA 1
ATOM 1264 C C . VAL A 1 175 ? 20.634 1.117 -24.351 1.00 93.94 175 VAL A C 1
ATOM 1266 O O . VAL A 1 175 ? 19.517 1.243 -23.850 1.00 93.94 175 VAL A O 1
ATOM 1269 N N . ARG A 1 176 ? 21.368 2.164 -24.736 1.00 93.38 176 ARG A N 1
ATOM 1270 C CA . ARG A 1 176 ? 20.848 3.532 -24.726 1.00 93.38 176 ARG A CA 1
ATOM 1271 C C . ARG A 1 176 ? 19.844 3.706 -25.860 1.00 93.38 176 ARG A C 1
ATOM 1273 O O . ARG A 1 176 ? 20.152 3.392 -27.008 1.00 93.38 176 ARG A O 1
ATOM 1280 N N . LEU A 1 177 ? 18.685 4.266 -25.543 1.00 90.81 177 LEU A N 1
ATOM 1281 C CA . LEU A 1 177 ? 17.648 4.554 -26.523 1.00 90.81 177 LEU A CA 1
ATOM 1282 C C . LEU A 1 177 ? 17.853 5.935 -27.167 1.00 90.81 177 LEU A C 1
ATOM 1284 O O . LEU A 1 177 ? 18.326 6.863 -26.499 1.00 90.81 177 LEU A O 1
ATOM 1288 N N . PRO A 1 178 ? 17.502 6.099 -28.457 1.00 87.88 178 PRO A N 1
ATOM 1289 C CA . PRO A 1 178 ? 17.521 7.389 -29.138 1.00 87.88 178 PRO A CA 1
ATOM 1290 C C . PRO A 1 178 ? 16.312 8.233 -28.700 1.00 87.88 178 PRO A C 1
ATOM 1292 O O . PRO A 1 178 ? 15.352 8.409 -29.444 1.00 87.88 178 PRO A O 1
ATOM 1295 N N . TRP A 1 179 ? 16.346 8.724 -27.461 1.00 88.94 179 TRP A N 1
ATOM 1296 C CA . TRP A 1 179 ? 15.268 9.493 -26.837 1.00 88.94 179 TRP A CA 1
ATOM 1297 C C . TRP A 1 179 ? 15.719 10.908 -26.457 1.00 88.94 179 TRP A C 1
ATOM 1299 O O . TRP A 1 179 ? 16.916 11.197 -26.385 1.00 88.94 179 TRP A O 1
ATOM 1309 N N . ARG A 1 180 ? 14.749 11.799 -26.205 1.00 87.88 180 ARG A N 1
ATOM 1310 C CA . ARG A 1 180 ? 14.991 13.214 -25.848 1.00 87.88 180 ARG A CA 1
ATOM 1311 C C . ARG A 1 180 ? 15.835 13.380 -24.580 1.00 87.88 180 ARG A C 1
ATOM 1313 O O . ARG A 1 180 ? 16.618 14.318 -24.474 1.00 87.88 180 ARG A O 1
ATOM 1320 N N . THR A 1 181 ? 15.691 12.452 -23.642 1.00 86.06 181 THR A N 1
ATOM 1321 C CA . THR A 1 181 ? 16.462 12.360 -22.401 1.00 86.06 181 THR A CA 1
ATOM 1322 C C . THR A 1 181 ? 17.259 11.056 -22.382 1.00 86.06 181 THR A C 1
ATOM 1324 O O . THR A 1 181 ? 16.906 10.111 -23.092 1.00 86.06 181 THR A O 1
ATOM 1327 N N . PRO A 1 182 ? 18.358 10.974 -21.607 1.00 90.50 182 PRO A N 1
ATOM 1328 C CA . PRO A 1 182 ? 19.063 9.715 -21.410 1.00 90.50 182 PRO A CA 1
ATOM 1329 C C . PRO A 1 182 ? 18.110 8.645 -20.865 1.00 90.50 182 PRO A C 1
ATOM 1331 O O . PRO A 1 182 ? 17.591 8.778 -19.763 1.00 90.50 182 PRO A O 1
ATOM 1334 N N . LEU A 1 183 ? 17.880 7.614 -21.673 1.00 93.44 183 LEU A N 1
ATOM 1335 C CA . LEU A 1 183 ? 16.997 6.500 -21.368 1.00 93.44 183 LEU A CA 1
ATOM 1336 C C . LEU A 1 183 ? 17.683 5.205 -21.797 1.00 93.44 183 LEU A C 1
ATOM 1338 O O . LEU A 1 183 ? 18.378 5.170 -22.823 1.00 93.44 183 LEU A O 1
ATOM 1342 N N . TRP A 1 184 ? 17.478 4.147 -21.028 1.00 94.38 184 TRP A N 1
ATOM 1343 C CA . TRP A 1 184 ? 18.079 2.842 -21.258 1.00 94.38 184 TRP A CA 1
ATOM 1344 C C . TRP A 1 184 ? 17.014 1.755 -21.216 1.00 94.38 184 TRP A C 1
ATOM 1346 O O . TRP A 1 184 ? 16.053 1.853 -20.457 1.00 94.38 184 TRP A O 1
ATOM 1356 N N . ALA A 1 185 ? 17.211 0.714 -22.017 1.00 95.00 185 ALA A N 1
ATOM 1357 C CA . ALA A 1 185 ? 16.412 -0.502 -21.978 1.00 95.00 185 ALA A CA 1
ATOM 1358 C C . ALA A 1 185 ? 17.312 -1.730 -21.821 1.00 95.00 185 ALA A C 1
ATOM 1360 O O . ALA A 1 185 ? 18.492 -1.694 -22.193 1.00 95.00 185 ALA A O 1
ATOM 1361 N N . GLY A 1 186 ? 16.754 -2.817 -21.287 1.00 93.75 186 GLY A N 1
ATOM 1362 C CA . GLY A 1 186 ? 17.435 -4.110 -21.237 1.00 93.75 186 GLY A CA 1
ATOM 1363 C C . GLY A 1 186 ? 17.896 -4.553 -22.631 1.00 93.75 186 GLY A C 1
ATOM 1364 O O . GLY A 1 186 ? 17.149 -4.454 -23.608 1.00 93.75 186 GLY A O 1
ATOM 1365 N N . ALA A 1 187 ? 19.140 -5.024 -22.751 1.00 88.88 187 ALA A N 1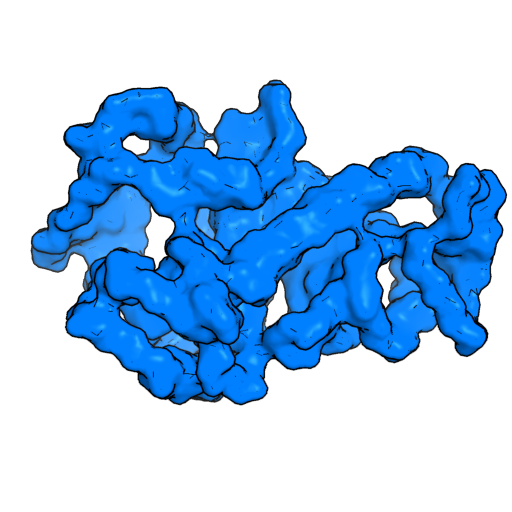
ATOM 1366 C CA . ALA A 1 187 ? 19.674 -5.485 -24.028 1.00 88.88 187 ALA A CA 1
ATOM 1367 C C . ALA A 1 187 ? 18.805 -6.612 -24.615 1.00 88.88 187 ALA A C 1
ATOM 1369 O O . ALA A 1 187 ? 18.394 -7.526 -23.907 1.00 88.88 187 ALA A O 1
ATOM 1370 N N . GLY A 1 188 ? 18.513 -6.537 -25.916 1.00 82.81 188 GLY A N 1
ATOM 1371 C CA . GLY A 1 188 ? 17.645 -7.504 -26.599 1.00 82.81 188 GLY A CA 1
ATOM 1372 C C . GLY A 1 188 ? 16.141 -7.274 -26.408 1.00 82.81 188 GLY A C 1
ATOM 1373 O O . GLY A 1 188 ? 15.350 -8.006 -26.995 1.00 82.81 188 GLY A O 1
ATOM 1374 N N . THR A 1 189 ? 15.735 -6.248 -25.652 1.00 80.12 189 THR A N 1
ATOM 1375 C CA . THR A 1 189 ? 14.328 -5.842 -25.527 1.00 80.12 189 THR A CA 1
ATOM 1376 C C . THR A 1 189 ? 14.006 -4.754 -26.549 1.00 80.12 189 THR A C 1
ATOM 1378 O O . THR A 1 189 ? 14.725 -3.757 -26.650 1.00 80.12 189 THR A O 1
ATOM 1381 N N . ALA A 1 190 ? 12.927 -4.929 -27.316 1.00 79.94 190 ALA A N 1
ATOM 1382 C CA . ALA A 1 190 ? 12.445 -3.883 -28.212 1.00 79.94 190 ALA A CA 1
ATOM 1383 C C . ALA A 1 190 ? 11.896 -2.704 -27.385 1.00 79.94 190 ALA A C 1
ATOM 1385 O O . ALA A 1 190 ? 11.108 -2.933 -26.466 1.00 79.94 190 ALA A O 1
ATOM 1386 N N . PRO A 1 191 ? 12.301 -1.455 -27.668 1.00 76.25 191 PRO A N 1
ATOM 1387 C CA . PRO A 1 191 ? 11.831 -0.312 -26.901 1.00 76.25 191 PRO A CA 1
ATOM 1388 C C . PRO A 1 191 ? 10.352 -0.033 -27.171 1.00 76.25 191 PRO A C 1
ATOM 1390 O O . PRO A 1 191 ? 9.948 0.103 -28.325 1.00 76.25 191 PRO A O 1
ATOM 1393 N N . ASP A 1 192 ? 9.573 0.131 -26.103 1.00 87.75 192 ASP A N 1
ATOM 1394 C CA . ASP A 1 192 ? 8.223 0.683 -26.178 1.00 87.75 192 ASP A CA 1
ATOM 1395 C C . ASP A 1 192 ? 8.283 2.205 -25.967 1.00 87.75 192 ASP A C 1
ATOM 1397 O O . ASP A 1 192 ? 8.576 2.708 -24.878 1.00 87.75 192 ASP A O 1
ATOM 1401 N N . THR A 1 193 ? 8.029 2.959 -27.037 1.00 87.94 193 THR A N 1
ATOM 1402 C CA . THR A 1 193 ? 8.052 4.427 -27.016 1.00 87.94 193 THR A CA 1
ATOM 1403 C C . THR A 1 193 ? 6.928 5.035 -26.185 1.00 87.94 193 THR A C 1
ATOM 1405 O O . THR A 1 193 ? 7.077 6.166 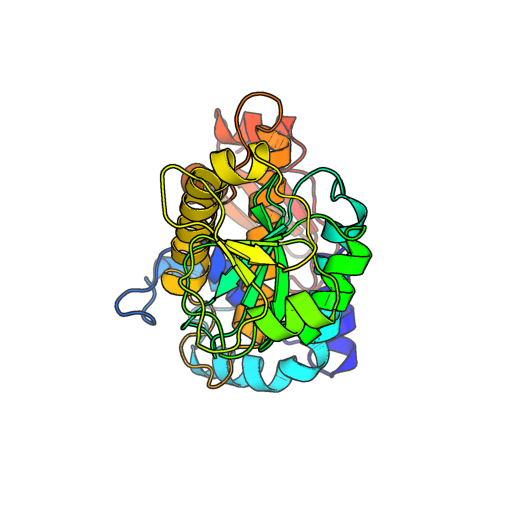-25.726 1.00 87.94 193 THR A O 1
ATOM 1408 N N . ARG A 1 194 ? 5.814 4.316 -25.989 1.00 91.94 194 ARG A N 1
ATOM 1409 C CA . ARG A 1 194 ? 4.723 4.757 -25.113 1.00 91.94 194 ARG A CA 1
ATOM 1410 C C . ARG A 1 194 ? 5.212 4.780 -23.667 1.00 91.94 194 ARG A C 1
ATOM 1412 O O . ARG A 1 194 ? 5.176 5.827 -23.029 1.00 91.94 194 ARG A O 1
ATOM 1419 N N . LEU A 1 195 ? 5.807 3.677 -23.215 1.00 92.81 195 LEU A N 1
ATOM 1420 C CA . LEU A 1 195 ? 6.393 3.564 -21.876 1.00 92.81 195 LEU A CA 1
ATOM 1421 C C . LEU A 1 195 ? 7.515 4.586 -21.636 1.00 92.81 195 LEU A C 1
ATOM 1423 O O . LEU A 1 195 ? 7.635 5.149 -20.550 1.00 92.81 195 LEU A O 1
ATOM 1427 N N . ALA A 1 196 ? 8.314 4.886 -22.664 1.00 92.44 196 ALA A N 1
ATOM 1428 C CA . ALA A 1 196 ? 9.328 5.941 -22.603 1.00 92.44 196 ALA A CA 1
ATOM 1429 C C . ALA A 1 196 ? 8.742 7.348 -22.373 1.00 92.44 196 ALA A C 1
ATOM 1431 O O . ALA A 1 196 ? 9.413 8.214 -21.801 1.00 92.44 196 ALA A O 1
ATOM 1432 N N . ALA A 1 197 ? 7.526 7.602 -22.865 1.00 93.19 197 ALA A N 1
ATOM 1433 C CA . ALA A 1 197 ? 6.832 8.874 -22.708 1.00 93.19 197 ALA A CA 1
ATOM 1434 C C . ALA A 1 197 ? 6.130 8.990 -21.347 1.00 93.19 197 ALA A C 1
ATOM 1436 O O . ALA A 1 197 ? 6.128 10.083 -20.790 1.00 93.19 197 ALA A O 1
ATOM 1437 N N . GLU A 1 198 ? 5.596 7.882 -20.825 1.00 93.31 198 GLU A N 1
ATOM 1438 C CA . GLU A 1 198 ? 4.855 7.803 -19.555 1.00 93.31 198 GLU A CA 1
ATOM 1439 C C . GLU A 1 198 ? 5.764 7.713 -18.314 1.00 93.31 198 GLU A C 1
ATOM 1441 O O . GLU A 1 198 ? 5.329 8.028 -17.207 1.00 93.31 198 GLU A O 1
ATOM 1446 N N . LEU A 1 199 ? 7.032 7.297 -18.470 1.00 94.44 199 LEU A N 1
ATOM 1447 C CA . LEU A 1 199 ? 7.954 7.094 -17.343 1.00 94.44 199 LEU A CA 1
ATOM 1448 C C . LEU A 1 199 ? 8.062 8.295 -16.380 1.00 94.44 199 LEU A C 1
ATOM 1450 O O . LEU A 1 199 ? 8.043 8.042 -15.176 1.00 94.44 199 LEU A O 1
ATOM 1454 N N . PRO A 1 200 ? 8.180 9.563 -16.830 1.00 94.25 200 PRO A N 1
ATOM 1455 C CA . PRO A 1 200 ? 8.274 10.700 -15.913 1.00 94.25 200 PRO A CA 1
ATOM 1456 C C . PRO A 1 200 ? 7.065 10.825 -14.975 1.00 94.25 200 PRO A C 1
ATOM 1458 O O . PRO A 1 200 ? 7.255 10.929 -13.767 1.00 94.25 200 PRO A O 1
ATOM 1461 N N . ASP A 1 201 ? 5.846 10.720 -15.509 1.00 94.88 201 ASP A N 1
ATOM 1462 C CA . ASP A 1 201 ? 4.607 10.861 -14.731 1.00 94.88 201 ASP A CA 1
ATOM 1463 C C . ASP A 1 201 ? 4.446 9.700 -13.732 1.00 94.88 201 ASP A C 1
ATOM 1465 O O . ASP A 1 201 ? 4.015 9.886 -12.592 1.00 94.88 201 ASP A O 1
ATOM 1469 N N . HIS A 1 202 ? 4.837 8.483 -14.129 1.00 96.19 202 HIS A N 1
ATOM 1470 C CA . HIS A 1 202 ? 4.874 7.339 -13.217 1.00 96.19 202 HIS A CA 1
ATOM 1471 C C . HIS A 1 202 ? 5.933 7.491 -12.123 1.00 96.19 202 HIS A C 1
ATOM 1473 O O . HIS A 1 202 ? 5.674 7.124 -10.977 1.00 96.19 202 HIS A O 1
ATOM 1479 N N . ALA A 1 203 ? 7.111 8.023 -12.458 1.00 95.56 203 ALA A N 1
ATOM 1480 C CA . ALA A 1 203 ? 8.180 8.247 -11.494 1.00 95.56 203 ALA A CA 1
ATOM 1481 C C . ALA A 1 203 ? 7.788 9.297 -10.446 1.00 95.56 203 ALA A C 1
ATOM 1483 O O . ALA A 1 203 ? 8.052 9.078 -9.266 1.00 95.56 203 ALA A O 1
ATOM 1484 N N . GLU A 1 204 ? 7.117 10.378 -10.851 1.00 95.88 204 GLU A N 1
ATOM 1485 C CA . GLU A 1 204 ? 6.606 11.409 -9.940 1.00 95.88 204 GLU A CA 1
ATOM 1486 C C . GLU A 1 204 ? 5.559 10.835 -8.975 1.00 95.88 204 GLU A C 1
ATOM 1488 O O . GLU A 1 204 ? 5.752 10.877 -7.761 1.00 95.88 204 GLU A O 1
ATOM 1493 N N . ARG A 1 205 ? 4.516 10.172 -9.495 1.00 96.62 205 ARG A N 1
ATOM 1494 C CA . ARG A 1 205 ? 3.472 9.543 -8.662 1.00 96.62 205 ARG A CA 1
ATOM 1495 C C . ARG A 1 205 ? 4.035 8.503 -7.692 1.00 96.62 205 ARG A C 1
ATOM 1497 O O . ARG A 1 205 ? 3.601 8.415 -6.543 1.00 96.62 205 ARG A O 1
ATOM 1504 N N . LEU A 1 206 ? 5.005 7.701 -8.137 1.00 97.12 206 LEU A N 1
ATOM 1505 C CA . LEU A 1 206 ? 5.655 6.721 -7.271 1.00 97.12 206 LEU A CA 1
ATOM 1506 C C . LEU A 1 206 ? 6.521 7.396 -6.198 1.00 97.12 206 LEU A C 1
ATOM 1508 O O . LEU A 1 206 ? 6.529 6.942 -5.054 1.00 97.12 206 LEU A O 1
ATOM 1512 N N . ALA A 1 207 ? 7.225 8.479 -6.534 1.00 95.88 207 ALA A N 1
ATOM 1513 C CA . ALA A 1 207 ? 8.004 9.250 -5.570 1.00 95.88 207 ALA A CA 1
ATOM 1514 C C . ALA A 1 207 ? 7.111 9.892 -4.496 1.00 95.88 207 ALA A C 1
ATOM 1516 O O . ALA A 1 207 ? 7.463 9.846 -3.313 1.00 95.88 207 ALA A O 1
ATOM 1517 N N . ASP A 1 208 ? 5.941 10.408 -4.872 1.00 96.62 208 ASP A N 1
ATOM 1518 C CA . ASP A 1 208 ? 4.948 10.941 -3.934 1.00 96.62 208 ASP A CA 1
ATOM 1519 C C . ASP A 1 208 ? 4.410 9.851 -3.004 1.00 96.62 208 ASP A C 1
ATOM 1521 O O . ASP A 1 208 ? 4.356 10.038 -1.786 1.00 96.62 208 ASP A O 1
ATOM 1525 N N . LEU A 1 209 ? 4.094 8.669 -3.544 1.00 96.75 209 LEU A N 1
ATOM 1526 C CA . LEU A 1 209 ? 3.669 7.519 -2.745 1.00 96.75 209 LEU A CA 1
ATOM 1527 C C . LEU A 1 209 ? 4.747 7.086 -1.740 1.00 96.75 209 LEU A C 1
ATOM 1529 O O . LEU A 1 209 ? 4.452 6.872 -0.559 1.00 96.75 209 LEU A O 1
ATOM 1533 N N . VAL A 1 210 ? 5.998 6.957 -2.195 1.00 95.75 210 VAL A N 1
ATOM 1534 C CA . VAL A 1 210 ? 7.138 6.613 -1.334 1.00 95.75 210 VAL A CA 1
ATOM 1535 C C . VAL A 1 210 ? 7.334 7.683 -0.266 1.00 95.75 210 VAL A C 1
ATOM 1537 O O . VAL A 1 210 ? 7.482 7.352 0.908 1.00 95.75 210 VAL A O 1
ATOM 1540 N N . THR A 1 211 ? 7.269 8.960 -0.625 1.00 94.88 211 THR A N 1
ATOM 1541 C CA . THR A 1 211 ? 7.401 10.058 0.337 1.00 94.88 211 THR A CA 1
ATOM 1542 C C . THR A 1 211 ? 6.305 9.984 1.398 1.00 94.88 211 THR A C 1
ATOM 1544 O O . THR A 1 211 ? 6.608 9.896 2.591 1.00 94.88 211 THR A O 1
ATOM 1547 N N . ALA A 1 212 ? 5.042 9.921 0.976 1.00 96.06 212 ALA A N 1
ATOM 1548 C CA . ALA A 1 212 ? 3.892 9.958 1.867 1.00 96.06 212 ALA A CA 1
ATOM 1549 C C . ALA A 1 212 ? 3.832 8.753 2.815 1.00 96.06 212 ALA A C 1
ATOM 1551 O O . ALA A 1 212 ? 3.562 8.924 4.009 1.00 96.06 212 ALA A O 1
ATOM 1552 N N . LEU A 1 213 ? 4.065 7.541 2.299 1.00 95.25 213 LEU A N 1
ATOM 1553 C CA . LEU A 1 213 ? 3.920 6.323 3.088 1.00 95.25 213 LEU A CA 1
ATOM 1554 C C . LEU A 1 213 ? 5.241 5.848 3.679 1.00 95.25 213 LEU A C 1
ATOM 1556 O O . LEU A 1 213 ? 5.271 5.532 4.858 1.00 95.25 213 LEU A O 1
ATOM 1560 N N . VAL A 1 214 ? 6.340 5.792 2.933 1.00 93.06 214 VAL A N 1
ATOM 1561 C CA . VAL A 1 214 ? 7.601 5.213 3.431 1.00 93.06 214 VAL A CA 1
ATOM 1562 C C . VAL A 1 214 ? 8.374 6.205 4.299 1.00 93.06 214 VAL A C 1
ATOM 1564 O O . VAL A 1 214 ? 8.880 5.832 5.360 1.00 93.06 214 VAL A O 1
ATOM 1567 N N . THR A 1 215 ? 8.476 7.457 3.856 1.00 92.31 215 THR A N 1
ATOM 1568 C CA . THR A 1 215 ? 9.366 8.445 4.480 1.00 92.31 215 THR A CA 1
ATOM 1569 C C . THR A 1 215 ? 8.687 9.195 5.621 1.00 92.31 215 THR A C 1
ATOM 1571 O O . THR A 1 215 ? 9.231 9.274 6.724 1.00 92.31 215 THR A O 1
ATOM 1574 N N . GLU A 1 216 ? 7.497 9.744 5.378 1.00 93.88 216 GLU A N 1
ATOM 1575 C CA . GLU A 1 216 ? 6.833 10.643 6.326 1.00 93.88 216 GLU A CA 1
ATOM 1576 C C . GLU A 1 216 ? 6.074 9.905 7.436 1.00 93.88 216 GLU A C 1
ATOM 1578 O O . GLU A 1 216 ? 6.057 10.363 8.581 1.00 93.88 216 GLU A O 1
ATOM 1583 N N . ARG A 1 217 ? 5.463 8.756 7.128 1.00 94.50 217 ARG A N 1
ATOM 1584 C CA . ARG A 1 217 ? 4.554 8.021 8.028 1.00 94.50 217 ARG A CA 1
ATOM 1585 C C . ARG A 1 217 ? 5.152 6.696 8.478 1.00 94.50 217 ARG A C 1
ATOM 1587 O O . ARG A 1 217 ? 4.710 5.622 8.073 1.00 94.50 217 ARG A O 1
ATOM 1594 N N . ARG A 1 218 ? 6.186 6.771 9.317 1.00 93.56 218 ARG A N 1
ATOM 1595 C CA . ARG A 1 218 ? 6.830 5.580 9.889 1.00 93.56 218 ARG A CA 1
ATOM 1596 C C . ARG A 1 218 ? 5.965 4.976 10.996 1.00 93.56 218 ARG A C 1
ATOM 1598 O O . ARG A 1 218 ? 5.692 5.627 12.005 1.00 93.56 218 ARG A O 1
ATOM 1605 N N . ALA A 1 219 ? 5.574 3.719 10.824 1.00 94.62 219 ALA A N 1
ATOM 1606 C CA . ALA A 1 219 ? 4.768 2.976 11.783 1.00 94.62 219 ALA A CA 1
ATOM 1607 C C . ALA A 1 219 ? 5.566 2.516 13.006 1.00 94.62 219 ALA A C 1
ATOM 1609 O O . ALA A 1 219 ? 5.072 2.624 14.128 1.00 94.62 219 ALA A O 1
ATOM 1610 N N . VAL A 1 220 ? 6.796 2.038 12.808 1.00 94.00 220 VAL A N 1
ATOM 1611 C CA . VAL A 1 220 ? 7.658 1.480 13.863 1.00 94.00 220 VAL A CA 1
ATOM 1612 C C . VAL A 1 220 ? 9.074 2.067 13.805 1.00 94.00 220 VAL A C 1
ATOM 1614 O O . VAL A 1 220 ? 10.047 1.370 13.518 1.00 94.00 220 VAL A O 1
ATOM 1617 N N . PRO A 1 221 ? 9.241 3.373 14.088 1.00 90.44 221 PRO A N 1
ATOM 1618 C CA . PRO A 1 221 ? 10.480 4.089 13.804 1.00 90.44 221 PRO A CA 1
ATOM 1619 C C . PRO A 1 221 ? 11.699 3.610 14.607 1.00 90.44 221 PRO A C 1
ATOM 1621 O O . PRO A 1 221 ? 12.826 3.831 14.157 1.00 90.44 221 PRO A O 1
ATOM 1624 N N . LEU A 1 222 ? 11.475 2.966 15.760 1.00 90.69 222 LEU A N 1
ATOM 1625 C CA . LEU A 1 222 ? 12.515 2.424 16.645 1.00 90.69 222 LEU A CA 1
ATOM 1626 C C . LEU A 1 222 ? 12.842 0.942 16.386 1.00 90.69 222 LEU A C 1
ATOM 1628 O O . LEU A 1 222 ? 13.759 0.403 17.012 1.00 90.69 222 LEU A O 1
ATOM 1632 N N . ALA A 1 223 ? 12.111 0.266 15.492 1.00 91.75 223 ALA A N 1
ATOM 1633 C CA . ALA A 1 223 ? 12.429 -1.107 15.121 1.00 91.75 223 ALA A CA 1
ATOM 1634 C C . ALA A 1 223 ? 13.782 -1.161 14.393 1.00 91.75 223 ALA A C 1
ATOM 1636 O O . ALA A 1 223 ? 14.101 -0.302 13.571 1.00 91.75 223 ALA A O 1
ATOM 1637 N N . ARG A 1 224 ? 14.595 -2.173 14.722 1.00 86.00 224 ARG A N 1
ATOM 1638 C CA . ARG A 1 224 ? 15.920 -2.366 14.108 1.00 86.00 224 ARG A CA 1
ATOM 1639 C C . ARG A 1 224 ? 15.846 -2.921 12.693 1.00 86.00 224 ARG A C 1
ATOM 1641 O O . ARG A 1 224 ? 16.777 -2.699 11.933 1.00 86.00 224 ARG A O 1
ATOM 1648 N N . ASP A 1 225 ? 14.790 -3.670 12.396 1.00 87.19 225 ASP A N 1
ATOM 1649 C CA . ASP A 1 225 ? 14.495 -4.177 11.067 1.00 87.19 225 ASP A CA 1
ATOM 1650 C C . ASP A 1 225 ? 13.178 -3.590 10.559 1.00 87.19 225 ASP A C 1
ATOM 1652 O O . ASP A 1 225 ? 12.290 -3.207 11.322 1.00 87.19 225 ASP A O 1
ATOM 1656 N N . GLY A 1 226 ? 13.078 -3.515 9.244 1.00 90.88 226 GLY A N 1
ATOM 1657 C CA . GLY A 1 226 ? 11.983 -2.908 8.520 1.00 90.88 226 GLY A CA 1
ATOM 1658 C C . GLY A 1 226 ? 10.847 -3.856 8.160 1.00 90.88 226 GLY A C 1
ATOM 1659 O O . GLY A 1 226 ? 9.974 -3.457 7.398 1.00 90.88 226 GLY A O 1
ATOM 1660 N N . GLY A 1 227 ? 10.841 -5.103 8.648 1.00 94.88 227 GLY A N 1
ATOM 1661 C CA . GLY A 1 227 ? 9.865 -6.115 8.233 1.00 94.88 227 GLY A CA 1
ATOM 1662 C C . GLY A 1 227 ? 8.424 -5.646 8.411 1.00 94.88 227 GLY A C 1
ATOM 1663 O O . GLY A 1 227 ? 7.691 -5.522 7.432 1.00 94.88 227 GLY A O 1
ATOM 1664 N N . LEU A 1 228 ? 8.039 -5.335 9.653 1.00 96.62 228 LEU A N 1
ATOM 1665 C CA . LEU A 1 228 ? 6.675 -4.899 9.959 1.00 96.62 228 LEU A CA 1
ATOM 1666 C C . LEU A 1 228 ? 6.321 -3.606 9.218 1.00 96.62 228 LEU A C 1
ATOM 1668 O O . LEU A 1 228 ? 5.229 -3.505 8.671 1.00 96.62 228 LEU A O 1
ATOM 1672 N N . GLU A 1 229 ? 7.250 -2.649 9.162 1.00 96.06 229 GLU A N 1
ATOM 1673 C CA . GLU A 1 229 ? 7.070 -1.374 8.461 1.00 96.06 229 GLU A CA 1
ATOM 1674 C C . GLU A 1 229 ? 6.738 -1.578 6.976 1.00 96.06 229 GLU A C 1
ATOM 1676 O O . GLU A 1 229 ? 5.812 -0.945 6.468 1.00 96.06 229 GLU A O 1
ATOM 1681 N N . ARG A 1 230 ? 7.437 -2.489 6.285 1.00 96.00 230 ARG A N 1
ATOM 1682 C CA . ARG A 1 230 ? 7.137 -2.843 4.889 1.00 96.00 230 ARG A CA 1
ATOM 1683 C C . ARG A 1 230 ? 5.749 -3.455 4.762 1.00 96.00 230 ARG A C 1
ATOM 1685 O O . ARG A 1 230 ? 4.954 -2.951 3.976 1.00 96.00 230 ARG A O 1
ATOM 1692 N N . THR A 1 231 ? 5.422 -4.461 5.571 1.00 97.19 231 THR A N 1
ATOM 1693 C CA . THR A 1 231 ? 4.112 -5.130 5.525 1.00 97.19 231 THR A CA 1
ATOM 1694 C C . THR A 1 231 ? 2.957 -4.155 5.756 1.00 97.19 231 THR A C 1
ATOM 1696 O O . THR A 1 231 ? 1.998 -4.139 4.983 1.00 97.19 231 THR A O 1
ATOM 1699 N N . VAL A 1 232 ? 3.037 -3.282 6.769 1.00 97.38 232 VAL A N 1
ATOM 1700 C CA . VAL A 1 232 ? 1.964 -2.298 7.000 1.00 97.38 232 VAL A CA 1
ATOM 1701 C C . VAL A 1 232 ? 1.931 -1.208 5.929 1.00 97.38 232 VAL A C 1
ATOM 1703 O O . VAL A 1 232 ? 0.857 -0.695 5.631 1.00 97.38 232 VAL A O 1
ATOM 1706 N N . THR A 1 233 ? 3.066 -0.887 5.298 1.00 97.00 233 THR A N 1
ATOM 1707 C CA . THR A 1 233 ? 3.110 0.015 4.135 1.00 97.00 233 THR A CA 1
ATOM 1708 C C . THR A 1 233 ? 2.391 -0.595 2.936 1.00 97.00 233 THR A C 1
ATOM 1710 O O . THR A 1 233 ? 1.567 0.084 2.325 1.00 97.00 233 THR A O 1
ATOM 1713 N N . LEU A 1 234 ? 2.649 -1.871 2.629 1.00 97.31 234 LEU A N 1
ATOM 1714 C CA . LEU A 1 234 ? 1.953 -2.599 1.565 1.00 97.31 234 LEU A CA 1
ATOM 1715 C C . LEU A 1 234 ? 0.444 -2.646 1.839 1.00 97.31 234 LEU A C 1
ATOM 1717 O O . LEU A 1 234 ? -0.354 -2.320 0.963 1.00 97.31 234 LEU A O 1
ATOM 1721 N N . ALA A 1 235 ? 0.051 -2.980 3.070 1.00 97.56 235 ALA A N 1
ATOM 1722 C CA . ALA A 1 235 ? -1.350 -3.057 3.470 1.00 97.56 235 ALA A CA 1
ATOM 1723 C C . ALA A 1 235 ? -2.072 -1.702 3.385 1.00 97.56 235 ALA A C 1
ATOM 1725 O O . ALA A 1 235 ? -3.159 -1.615 2.811 1.00 97.56 235 ALA A O 1
ATOM 1726 N N . ALA A 1 236 ? -1.469 -0.640 3.927 1.00 97.62 236 ALA A N 1
ATOM 1727 C CA . ALA A 1 236 ? -2.040 0.703 3.888 1.00 97.62 236 ALA A CA 1
ATOM 1728 C C . ALA A 1 236 ? -2.135 1.230 2.453 1.00 97.62 236 ALA A C 1
ATOM 1730 O O . ALA A 1 236 ? -3.185 1.729 2.053 1.00 97.62 236 ALA A O 1
ATOM 1731 N N . GLY A 1 237 ? -1.074 1.071 1.657 1.00 97.62 237 GLY A N 1
ATOM 1732 C CA . GLY A 1 237 ? -1.074 1.496 0.261 1.00 97.62 237 GLY A CA 1
ATOM 1733 C C . GLY A 1 237 ? -2.087 0.723 -0.586 1.00 97.62 237 GLY A C 1
ATOM 1734 O O . GLY A 1 237 ? -2.784 1.343 -1.382 1.00 97.62 237 GLY A O 1
ATOM 1735 N N . LEU A 1 238 ? -2.271 -0.586 -0.359 1.00 97.12 238 LEU A N 1
ATOM 1736 C CA . LEU A 1 238 ? -3.341 -1.360 -1.004 1.00 97.12 238 LEU A CA 1
ATOM 1737 C C . LEU A 1 238 ? -4.728 -0.810 -0.645 1.00 97.12 238 LEU A C 1
ATOM 1739 O O . LEU A 1 238 ? -5.567 -0.638 -1.529 1.00 97.12 238 LEU A O 1
ATOM 1743 N N . GLY A 1 239 ? -4.978 -0.525 0.637 1.00 96.25 239 GLY A N 1
ATOM 1744 C CA . GLY A 1 239 ? -6.243 0.054 1.093 1.00 96.25 239 GLY A CA 1
ATOM 1745 C C . GLY A 1 239 ? -6.524 1.416 0.452 1.00 96.25 239 GLY A C 1
ATOM 1746 O O . GLY A 1 239 ? -7.598 1.624 -0.111 1.00 96.25 239 GLY A O 1
ATOM 1747 N N . LEU A 1 240 ? -5.538 2.315 0.464 1.00 97.75 240 LEU A N 1
ATOM 1748 C CA . LEU A 1 240 ? -5.637 3.648 -0.136 1.00 97.75 240 LEU A CA 1
ATOM 1749 C C . LEU A 1 240 ? -5.831 3.592 -1.656 1.00 97.75 240 LEU A C 1
ATOM 1751 O O . LEU A 1 240 ? -6.700 4.285 -2.186 1.00 97.75 240 LEU A O 1
ATOM 1755 N N . ALA A 1 241 ? -5.082 2.736 -2.354 1.00 97.56 241 ALA A N 1
ATOM 1756 C CA . ALA A 1 241 ? -5.229 2.536 -3.792 1.00 97.56 241 ALA A CA 1
ATOM 1757 C C . ALA A 1 241 ? -6.606 1.942 -4.127 1.00 97.56 241 ALA A C 1
ATOM 1759 O O . ALA A 1 241 ? -7.248 2.375 -5.079 1.00 97.56 241 ALA A O 1
ATOM 1760 N N . THR A 1 242 ? -7.128 1.035 -3.293 1.00 96.31 242 THR A N 1
ATOM 1761 C CA . THR A 1 242 ? -8.485 0.483 -3.446 1.00 96.31 242 THR A CA 1
ATOM 1762 C C . THR A 1 242 ? -9.553 1.566 -3.300 1.00 96.31 242 THR A C 1
ATOM 1764 O O . THR A 1 242 ? -10.491 1.601 -4.098 1.00 96.31 242 THR A O 1
ATOM 1767 N N . ILE A 1 243 ? -9.415 2.470 -2.322 1.00 96.88 243 ILE A N 1
ATOM 1768 C CA . ILE A 1 243 ? -10.324 3.614 -2.151 1.00 96.88 243 ILE A CA 1
ATOM 1769 C C . ILE A 1 243 ? -10.275 4.509 -3.393 1.00 96.88 243 ILE A C 1
ATOM 1771 O O . ILE A 1 243 ? -11.318 4.793 -3.983 1.00 96.88 243 ILE A O 1
ATOM 1775 N N . ALA A 1 244 ? -9.075 4.912 -3.818 1.00 97.50 244 ALA A N 1
ATOM 1776 C CA . ALA A 1 244 ? -8.893 5.779 -4.978 1.00 97.50 244 ALA A CA 1
ATOM 1777 C C . ALA A 1 244 ? -9.477 5.155 -6.253 1.00 97.50 244 ALA A C 1
ATOM 1779 O O . ALA A 1 244 ? -10.238 5.791 -6.981 1.00 97.50 244 ALA A O 1
ATOM 1780 N N . TRP A 1 245 ? -9.180 3.879 -6.485 1.00 96.56 245 TRP A N 1
ATOM 1781 C CA . TRP A 1 245 ? -9.681 3.116 -7.619 1.00 96.56 245 TRP A CA 1
ATOM 1782 C C . TRP A 1 245 ? -11.206 3.038 -7.629 1.00 96.56 245 TRP A C 1
ATOM 1784 O O . TRP A 1 245 ? -11.839 3.348 -8.635 1.00 96.56 245 TRP A O 1
ATOM 1794 N N . THR A 1 246 ? -11.805 2.674 -6.494 1.00 96.56 246 THR A N 1
ATOM 1795 C CA . THR A 1 246 ? -13.258 2.498 -6.361 1.00 96.56 246 THR A CA 1
ATOM 1796 C C . THR A 1 246 ? -14.011 3.799 -6.615 1.00 96.56 246 THR A C 1
ATOM 1798 O O . THR A 1 246 ? -15.071 3.789 -7.238 1.00 96.56 246 THR A O 1
ATOM 1801 N N . LEU A 1 247 ? -13.480 4.925 -6.140 1.00 96.19 247 LEU A N 1
ATOM 1802 C CA . LEU A 1 247 ? -14.188 6.198 -6.210 1.00 96.19 247 LEU A CA 1
ATOM 1803 C C . LEU A 1 247 ? -13.944 6.957 -7.518 1.00 96.19 247 LEU A C 1
ATOM 1805 O O . LEU A 1 247 ? -14.830 7.704 -7.958 1.00 96.19 247 LEU A O 1
ATOM 1809 N N . TRP A 1 248 ? -12.761 6.812 -8.120 1.00 95.31 248 TRP A N 1
ATOM 1810 C CA . TRP A 1 248 ? -12.272 7.796 -9.086 1.00 95.31 248 TRP A CA 1
ATOM 1811 C C . TRP A 1 248 ? -11.816 7.251 -10.433 1.00 95.31 248 TRP A C 1
ATOM 1813 O O . TRP A 1 248 ? -11.762 8.053 -11.358 1.00 95.31 248 TRP A O 1
ATOM 1823 N N . ARG A 1 249 ? -11.579 5.941 -10.596 1.00 94.88 249 ARG A N 1
ATOM 1824 C CA . ARG A 1 249 ? -11.013 5.369 -11.841 1.00 94.88 249 ARG A CA 1
ATOM 1825 C C . ARG A 1 249 ? -11.726 5.772 -13.137 1.00 94.88 249 ARG A C 1
ATOM 1827 O O . ARG A 1 249 ? -11.086 5.876 -14.172 1.00 94.88 249 ARG A O 1
ATOM 1834 N N . ASP A 1 250 ? -13.036 6.017 -13.080 1.00 94.00 250 ASP A N 1
ATOM 1835 C CA . ASP A 1 250 ? -13.846 6.379 -14.251 1.00 94.00 250 ASP A CA 1
ATOM 1836 C C . ASP A 1 250 ? -13.817 7.893 -14.561 1.00 94.00 250 ASP A C 1
ATOM 1838 O O . ASP A 1 250 ? -14.429 8.345 -15.527 1.00 94.00 250 ASP A O 1
ATOM 1842 N N . ARG A 1 251 ? -13.170 8.704 -13.712 1.00 92.81 251 ARG A N 1
ATOM 1843 C CA . ARG A 1 251 ? -13.216 10.179 -13.742 1.00 92.81 251 ARG A CA 1
ATOM 1844 C C . ARG A 1 251 ? -11.840 10.843 -13.712 1.00 92.81 251 ARG A C 1
ATOM 1846 O O . ARG A 1 251 ? -11.681 11.906 -14.301 1.00 92.81 251 ARG A O 1
ATOM 1853 N N . GLU A 1 252 ? -10.877 10.253 -13.019 1.00 93.94 252 GLU A N 1
ATOM 1854 C CA . GLU A 1 252 ? -9.496 10.727 -12.916 1.00 93.94 252 GLU A CA 1
ATOM 1855 C C . GLU A 1 252 ? -8.552 9.545 -12.661 1.00 93.94 252 GLU A C 1
ATOM 1857 O O . GLU A 1 252 ? -8.985 8.450 -12.295 1.00 93.94 252 GLU A O 1
ATOM 1862 N N . THR A 1 253 ? -7.250 9.764 -12.846 1.00 93.25 253 THR A N 1
ATOM 1863 C CA . THR A 1 253 ? -6.225 8.756 -12.561 1.00 93.25 253 THR A CA 1
ATOM 1864 C C . THR A 1 253 ? -6.227 8.414 -11.065 1.00 93.25 253 THR A C 1
ATOM 1866 O O . THR A 1 253 ? -6.011 9.313 -10.249 1.00 93.25 253 THR A O 1
ATOM 1869 N N . PRO A 1 254 ? -6.439 7.144 -10.668 1.00 95.56 254 PRO A N 1
ATOM 1870 C CA . PRO A 1 254 ? -6.438 6.756 -9.261 1.00 95.56 254 PRO A CA 1
ATOM 1871 C C . PRO A 1 254 ? -5.097 7.036 -8.584 1.00 95.56 254 PRO A C 1
ATOM 1873 O O . PRO A 1 254 ? -4.041 6.658 -9.091 1.00 95.56 254 PRO A O 1
ATOM 1876 N N . ASP A 1 255 ? -5.142 7.672 -7.416 1.00 95.31 255 ASP A N 1
ATOM 1877 C CA . ASP A 1 255 ? -3.951 7.993 -6.639 1.00 95.31 255 ASP A CA 1
ATOM 1878 C C . ASP A 1 255 ? -4.173 7.727 -5.133 1.00 95.31 255 ASP A C 1
ATOM 1880 O O . ASP A 1 255 ? -5.020 8.381 -4.507 1.00 95.31 255 ASP A O 1
ATOM 1884 N N . PRO A 1 256 ? -3.433 6.779 -4.522 1.00 97.44 256 PRO A N 1
ATOM 1885 C CA . PRO A 1 256 ? -3.511 6.500 -3.089 1.00 97.44 256 PRO A CA 1
ATOM 1886 C C . PRO A 1 256 ? -3.146 7.707 -2.214 1.00 97.44 256 PRO A C 1
ATOM 1888 O O . PRO A 1 256 ? -3.693 7.843 -1.117 1.00 97.44 256 PRO A O 1
ATOM 1891 N N . THR A 1 257 ? -2.272 8.607 -2.670 1.00 97.00 257 THR A N 1
ATOM 1892 C CA . THR A 1 257 ? -1.922 9.817 -1.911 1.00 97.00 257 THR A CA 1
ATOM 1893 C C . THR A 1 257 ? -3.092 10.804 -1.874 1.00 97.00 257 THR A C 1
ATOM 1895 O O . THR A 1 257 ? -3.373 11.401 -0.833 1.00 97.00 257 THR A O 1
ATOM 1898 N N . ALA A 1 258 ? -3.875 10.892 -2.955 1.00 95.94 258 ALA A N 1
ATOM 1899 C CA . ALA A 1 258 ? -5.108 11.672 -2.975 1.00 95.94 258 ALA A CA 1
ATOM 1900 C C . ALA A 1 258 ? -6.171 11.086 -2.030 1.00 95.94 258 ALA A C 1
ATOM 1902 O O . ALA A 1 258 ? -6.864 11.846 -1.350 1.00 95.94 258 ALA A O 1
ATOM 1903 N N . ALA A 1 259 ? -6.287 9.754 -1.936 1.00 96.94 259 ALA A N 1
ATOM 1904 C CA . ALA A 1 259 ? -7.141 9.089 -0.943 1.00 96.94 259 ALA A CA 1
ATOM 1905 C C . ALA A 1 259 ? -6.712 9.421 0.485 1.00 96.94 259 ALA A C 1
ATOM 1907 O O . ALA A 1 259 ? -7.553 9.811 1.297 1.00 96.94 259 ALA A O 1
ATOM 1908 N N . LEU A 1 260 ? -5.409 9.356 0.756 1.00 96.81 260 LEU A N 1
ATOM 1909 C CA . LEU A 1 260 ? -4.839 9.700 2.052 1.00 96.81 260 LEU A CA 1
ATOM 1910 C C . LEU A 1 260 ? -5.172 11.142 2.452 1.00 96.81 260 LEU A C 1
ATOM 1912 O O . LEU A 1 260 ? -5.627 11.371 3.563 1.00 96.81 260 LEU A O 1
ATOM 1916 N N . VAL A 1 261 ? -5.007 12.110 1.546 1.00 94.94 261 VAL A N 1
ATOM 1917 C CA . VAL A 1 261 ? -5.274 13.530 1.835 1.00 94.94 261 VAL A CA 1
ATOM 1918 C C . VAL A 1 261 ? -6.772 13.816 1.975 1.00 94.94 261 VAL A C 1
ATOM 1920 O O . VAL A 1 261 ? -7.193 14.474 2.925 1.00 94.94 261 VAL A O 1
ATOM 1923 N N . ARG A 1 262 ? -7.605 13.331 1.045 1.00 94.62 262 ARG A N 1
ATOM 1924 C CA . ARG A 1 262 ? -9.047 13.647 1.017 1.00 94.62 262 ARG A CA 1
ATOM 1925 C C . ARG A 1 262 ? -9.814 13.020 2.188 1.00 94.62 262 ARG A C 1
ATOM 1927 O O . ARG A 1 262 ? -10.838 13.570 2.606 1.00 94.62 262 ARG A O 1
ATOM 1934 N N . PHE A 1 263 ? -9.321 11.900 2.717 1.00 94.06 263 PHE A N 1
ATOM 1935 C CA . PHE A 1 263 ? -9.936 11.157 3.820 1.00 94.06 263 PHE A CA 1
ATOM 1936 C C . PHE A 1 263 ? -9.061 11.086 5.080 1.00 94.06 263 PHE A C 1
ATOM 1938 O O . PHE A 1 263 ? -9.327 10.250 5.937 1.00 94.06 263 PHE A O 1
ATOM 1945 N N . ALA A 1 264 ? -8.066 11.974 5.213 1.00 88.81 264 ALA A N 1
ATOM 1946 C CA . ALA A 1 264 ? -7.167 12.026 6.372 1.00 88.81 264 ALA A CA 1
ATOM 1947 C C . ALA A 1 264 ? -7.924 12.133 7.706 1.00 88.81 264 ALA A C 1
ATOM 1949 O O . ALA A 1 264 ? -7.550 11.505 8.690 1.00 88.81 264 ALA A O 1
ATOM 1950 N N . ASP A 1 265 ? -9.007 12.911 7.718 1.00 90.19 265 ASP A N 1
ATOM 1951 C CA . ASP A 1 265 ? -9.931 13.007 8.841 1.00 90.19 265 ASP A CA 1
ATOM 1952 C C . ASP A 1 265 ? -11.365 13.058 8.316 1.00 90.19 265 ASP A C 1
ATOM 1954 O O . ASP A 1 265 ? -11.710 13.921 7.509 1.00 90.19 265 ASP A O 1
ATOM 1958 N N . LEU A 1 266 ? -12.199 12.119 8.755 1.00 91.75 266 LEU A N 1
ATOM 1959 C CA . LEU A 1 266 ? -13.618 12.064 8.409 1.00 91.75 266 LEU A CA 1
ATOM 1960 C C . LEU A 1 266 ? -14.504 12.846 9.382 1.00 91.75 266 LEU A C 1
ATOM 1962 O O . LEU A 1 266 ? -15.708 12.897 9.150 1.00 91.75 266 LEU A O 1
ATOM 1966 N N . GLU A 1 267 ? -13.940 13.414 10.451 1.00 91.06 267 GLU A N 1
ATOM 1967 C CA . GLU A 1 267 ? -14.662 14.008 11.585 1.00 91.06 267 GLU A CA 1
ATOM 1968 C C . GLU A 1 267 ? -15.637 13.006 12.230 1.00 91.06 267 GLU A C 1
ATOM 1970 O O . GLU A 1 267 ? -16.690 13.354 12.768 1.00 91.06 267 GLU A O 1
ATOM 1975 N N . ALA A 1 268 ? -15.299 11.717 12.139 1.00 92.12 268 ALA A N 1
ATOM 1976 C CA . ALA A 1 268 ? -16.153 10.638 12.594 1.00 92.12 268 ALA A CA 1
ATOM 1977 C C . ALA A 1 268 ? -16.137 10.508 14.121 1.00 92.12 268 ALA A C 1
ATOM 1979 O O . ALA A 1 268 ? -15.102 10.659 14.769 1.00 92.12 268 ALA A O 1
ATOM 1980 N N . THR A 1 269 ? -17.278 10.140 14.703 1.00 93.44 269 THR A N 1
ATOM 1981 C CA . THR A 1 269 ? -17.358 9.783 16.126 1.00 93.44 269 THR A CA 1
ATOM 1982 C C . THR A 1 269 ? -17.363 8.268 16.293 1.00 93.44 269 THR A C 1
ATOM 1984 O O . THR A 1 269 ? -18.093 7.555 15.601 1.00 93.44 269 THR A O 1
ATOM 1987 N N . VAL A 1 270 ? -16.541 7.767 17.217 1.00 93.69 270 VAL A N 1
ATOM 1988 C CA . VAL A 1 270 ? -16.364 6.329 17.463 1.00 93.69 270 VAL A CA 1
ATOM 1989 C C . VAL A 1 270 ? -16.918 5.964 18.835 1.00 93.69 270 VAL A C 1
ATOM 1991 O O . VAL A 1 270 ? -16.588 6.593 19.839 1.00 93.69 270 VAL A O 1
ATOM 1994 N N . ARG A 1 271 ? -17.753 4.924 18.892 1.00 94.38 271 ARG A N 1
ATOM 1995 C CA . ARG A 1 271 ? -18.304 4.376 20.137 1.00 94.38 271 ARG A CA 1
ATOM 1996 C C . ARG A 1 271 ? -18.031 2.880 20.236 1.00 94.38 271 ARG A C 1
ATOM 1998 O O . ARG A 1 271 ? -18.414 2.119 19.352 1.00 94.38 271 ARG A O 1
ATOM 2005 N N . TYR A 1 272 ? -17.438 2.463 21.350 1.00 93.00 272 TYR A N 1
ATOM 2006 C CA . TYR A 1 272 ? -17.196 1.055 21.663 1.00 93.00 272 TYR A CA 1
ATOM 2007 C C . TYR A 1 272 ? -18.386 0.470 22.425 1.00 93.00 272 TYR A C 1
ATOM 2009 O O . TYR A 1 272 ? -18.802 0.998 23.457 1.00 93.00 272 TYR A O 1
ATOM 2017 N N . GLU A 1 273 ? -18.925 -0.630 21.915 1.00 93.56 273 GLU A N 1
ATOM 2018 C CA . GLU A 1 273 ? -19.986 -1.426 22.530 1.00 93.56 273 GLU A CA 1
ATOM 2019 C C . GLU A 1 273 ? -19.490 -2.873 22.731 1.00 93.56 273 GLU A C 1
ATOM 2021 O O . GLU A 1 273 ? -18.468 -3.260 22.151 1.00 93.56 273 GLU A O 1
ATOM 2026 N N . PRO A 1 274 ? -20.179 -3.698 23.547 1.00 90.69 274 PRO A N 1
ATOM 2027 C CA . PRO A 1 274 ? -19.741 -5.070 23.811 1.00 90.69 274 PRO A CA 1
ATOM 2028 C C . PRO A 1 274 ? -19.605 -5.945 22.554 1.00 90.69 274 PRO A C 1
ATOM 2030 O O . PRO A 1 274 ? -18.678 -6.739 22.476 1.00 90.69 274 PRO A O 1
ATOM 2033 N N . GLY A 1 275 ? -20.494 -5.783 21.565 1.00 92.00 275 GLY A N 1
ATOM 2034 C CA . GLY A 1 275 ? -20.495 -6.585 20.329 1.00 92.00 275 GLY A CA 1
ATOM 2035 C C . GLY A 1 275 ? -20.074 -5.839 19.059 1.00 92.00 275 GLY A C 1
ATOM 2036 O O . GLY A 1 275 ? -19.914 -6.458 18.011 1.00 92.00 275 GLY A O 1
ATOM 2037 N N . ALA A 1 276 ? -19.898 -4.518 19.127 1.00 95.50 276 ALA A N 1
ATOM 2038 C CA . ALA A 1 276 ? -19.630 -3.701 17.949 1.00 95.50 276 ALA A CA 1
ATOM 2039 C C . ALA A 1 276 ? -18.799 -2.461 18.282 1.00 95.50 276 ALA A C 1
ATOM 2041 O O . ALA A 1 276 ? -18.826 -1.948 19.402 1.00 95.50 276 ALA A O 1
ATOM 2042 N N . VAL A 1 277 ? -18.103 -1.940 17.280 1.00 95.88 277 VAL A N 1
ATOM 2043 C CA . VAL A 1 277 ? -17.547 -0.587 17.291 1.00 95.88 277 VAL A CA 1
ATOM 2044 C C . VAL A 1 277 ? -18.320 0.220 16.259 1.00 95.88 277 VAL A C 1
ATOM 2046 O O . VAL A 1 277 ? -18.343 -0.129 15.081 1.00 95.88 277 VAL A O 1
ATOM 2049 N N . ARG A 1 278 ? -19.019 1.266 16.703 1.00 96.12 278 ARG A N 1
ATOM 2050 C CA . ARG A 1 278 ? -19.839 2.110 15.829 1.00 96.12 278 ARG A CA 1
ATOM 2051 C C . ARG A 1 278 ? -19.062 3.346 15.424 1.00 96.12 278 ARG A C 1
ATOM 2053 O O . ARG A 1 278 ? -18.653 4.117 16.291 1.00 96.12 278 ARG A O 1
ATOM 2060 N N . VAL A 1 279 ? -18.935 3.556 14.124 1.00 95.56 279 VAL A N 1
ATOM 2061 C CA . VAL A 1 279 ? -18.339 4.744 13.521 1.00 95.56 279 VAL A CA 1
ATOM 2062 C C . VAL A 1 279 ? -19.457 5.551 12.874 1.00 95.56 279 VAL A C 1
ATOM 2064 O O . VAL A 1 279 ? -20.132 5.086 11.954 1.00 95.56 279 VAL A O 1
ATOM 2067 N N . ARG A 1 280 ? -19.694 6.760 13.381 1.00 95.81 280 ARG A N 1
ATOM 2068 C CA . ARG A 1 280 ? -20.637 7.707 12.781 1.00 95.81 280 ARG A CA 1
ATOM 2069 C C . ARG A 1 280 ? -19.867 8.728 11.975 1.00 95.81 280 ARG A C 1
ATOM 2071 O O . ARG A 1 280 ? -19.076 9.469 12.549 1.00 95.81 280 ARG A O 1
ATOM 2078 N N . VAL A 1 281 ? -20.098 8.746 10.671 1.00 94.81 281 VAL A N 1
ATOM 2079 C CA . VAL A 1 281 ? -19.442 9.670 9.748 1.00 94.81 281 VAL A CA 1
ATOM 2080 C C . VAL A 1 281 ? -20.406 10.821 9.425 1.00 94.81 281 VAL A C 1
ATOM 2082 O O . VAL A 1 281 ? -21.525 10.545 8.965 1.00 94.81 281 VAL A O 1
ATOM 2085 N N . PRO A 1 282 ? -19.982 12.087 9.602 1.00 95.31 282 PRO A N 1
ATOM 2086 C CA . PRO A 1 282 ? -20.747 13.265 9.222 1.00 95.31 282 PRO A CA 1
ATOM 2087 C C . PRO A 1 282 ? -21.276 13.204 7.800 1.00 95.31 282 PRO A C 1
ATOM 2089 O O . PRO A 1 282 ? -20.563 12.899 6.838 1.00 95.31 282 PRO A O 1
ATOM 2092 N N . ARG A 1 283 ? -22.558 13.544 7.653 1.00 93.50 283 ARG A N 1
ATOM 2093 C CA . ARG A 1 283 ? -23.186 13.653 6.335 1.00 93.50 283 ARG A CA 1
ATOM 2094 C C . ARG A 1 283 ? -22.524 14.769 5.537 1.00 93.50 283 ARG A C 1
ATOM 2096 O O . ARG A 1 283 ? -22.354 15.886 6.010 1.00 93.50 283 ARG A O 1
ATOM 2103 N N . GLY A 1 284 ? -22.216 14.472 4.284 1.00 93.50 284 GLY A N 1
ATOM 2104 C CA . GLY A 1 284 ? -21.587 15.409 3.366 1.00 93.50 284 GLY A CA 1
ATOM 2105 C C . GLY A 1 284 ? -21.062 14.689 2.136 1.00 93.50 284 GLY A C 1
ATOM 2106 O O . GLY A 1 284 ? -21.333 13.503 1.937 1.00 93.50 284 GLY A O 1
ATOM 2107 N N . ARG A 1 285 ? -20.281 15.401 1.319 1.00 92.56 285 ARG A N 1
ATOM 2108 C CA . ARG A 1 285 ? -19.718 14.856 0.076 1.00 92.56 285 ARG A CA 1
ATOM 2109 C C . ARG A 1 285 ? -18.866 13.608 0.326 1.00 92.56 285 ARG A C 1
ATOM 2111 O O . ARG A 1 285 ? -19.098 12.597 -0.317 1.00 92.56 285 ARG A O 1
ATOM 2118 N N . ARG A 1 286 ? -17.971 13.648 1.322 1.00 92.81 286 ARG A N 1
ATOM 2119 C CA . ARG A 1 286 ? -17.103 12.510 1.681 1.00 92.81 286 ARG A CA 1
ATOM 2120 C C . ARG A 1 286 ? -17.906 11.270 2.075 1.00 92.81 286 ARG A C 1
ATOM 2122 O O . ARG A 1 286 ? -17.658 10.196 1.548 1.00 92.81 286 ARG A O 1
ATOM 2129 N N . HIS A 1 287 ? -18.910 11.427 2.939 1.00 94.56 287 HIS A N 1
ATOM 2130 C CA . HIS A 1 287 ? -19.811 10.330 3.296 1.00 94.56 287 HIS A CA 1
ATOM 2131 C C . HIS A 1 287 ? -20.572 9.794 2.078 1.00 94.56 287 HIS A C 1
ATOM 2133 O O . HIS A 1 287 ? -20.681 8.585 1.916 1.00 94.56 287 HIS A O 1
ATOM 2139 N N . ALA A 1 288 ? -21.117 10.672 1.229 1.00 93.44 288 ALA A N 1
ATOM 2140 C CA . ALA A 1 288 ? -21.855 10.257 0.038 1.00 93.44 288 ALA A CA 1
ATOM 2141 C C . ALA A 1 288 ? -20.968 9.474 -0.942 1.00 93.44 288 ALA A C 1
ATOM 2143 O O . ALA A 1 288 ? -21.400 8.438 -1.439 1.00 93.44 288 ALA A O 1
ATOM 2144 N N . ASP A 1 289 ? -19.730 9.927 -1.156 1.00 93.12 289 ASP A N 1
ATOM 2145 C CA . ASP A 1 289 ? -18.747 9.243 -1.997 1.00 93.12 289 ASP A CA 1
ATOM 2146 C C . ASP A 1 289 ? -18.418 7.851 -1.427 1.00 93.12 289 ASP A C 1
ATOM 2148 O O . ASP A 1 289 ? -18.523 6.854 -2.142 1.00 93.12 289 ASP A O 1
ATOM 2152 N N . LEU A 1 290 ? -18.104 7.755 -0.127 1.00 94.88 290 LEU A N 1
ATOM 2153 C CA . LEU A 1 290 ? -17.800 6.479 0.535 1.00 94.88 290 LEU A CA 1
ATOM 2154 C C . LEU A 1 290 ? -19.000 5.518 0.528 1.00 94.88 290 LEU A C 1
ATOM 2156 O O . LEU A 1 290 ? -18.828 4.326 0.280 1.00 94.88 290 LEU A O 1
ATOM 2160 N N . LEU A 1 291 ? -20.215 6.022 0.763 1.00 94.69 291 LEU A N 1
ATOM 2161 C CA . LEU A 1 291 ? -21.438 5.219 0.730 1.00 94.69 291 LEU A CA 1
ATOM 2162 C C . LEU A 1 291 ? -21.717 4.684 -0.679 1.00 94.69 291 LEU A C 1
ATOM 2164 O O . LEU A 1 291 ? -21.987 3.496 -0.835 1.00 94.69 291 LEU A O 1
ATOM 2168 N N . ALA A 1 292 ? -21.634 5.542 -1.700 1.00 93.12 292 ALA A N 1
ATOM 2169 C CA . ALA A 1 292 ? -21.858 5.152 -3.091 1.00 93.12 292 ALA A CA 1
ATOM 2170 C C . ALA A 1 292 ? -20.818 4.131 -3.578 1.00 93.12 292 ALA A C 1
ATOM 2172 O O . ALA A 1 292 ? -21.153 3.240 -4.354 1.00 93.12 292 ALA A O 1
ATOM 2173 N N . GLY A 1 293 ? -19.579 4.230 -3.085 1.00 93.25 293 GLY A N 1
ATOM 2174 C CA . GLY A 1 293 ? -18.516 3.257 -3.334 1.00 93.25 293 GLY A CA 1
ATOM 2175 C C . GLY A 1 293 ? -18.603 1.976 -2.495 1.00 93.25 293 GLY A C 1
ATOM 2176 O O . GLY A 1 293 ? -17.742 1.114 -2.637 1.00 93.25 293 GLY A O 1
ATOM 2177 N N . GLY A 1 294 ? -19.588 1.839 -1.598 1.00 94.06 294 GLY A N 1
ATOM 2178 C CA . GLY A 1 294 ? -19.708 0.682 -0.701 1.00 94.06 294 GLY A CA 1
ATOM 2179 C C . GLY A 1 294 ? -18.610 0.588 0.369 1.00 94.06 294 GLY A C 1
ATOM 2180 O O . GLY A 1 294 ? -18.463 -0.450 1.008 1.00 94.06 294 GLY A O 1
ATOM 2181 N N . LEU A 1 295 ? -17.849 1.663 0.594 1.00 93.94 295 LEU A N 1
ATOM 2182 C CA . LEU A 1 295 ? -16.722 1.724 1.536 1.00 93.94 295 LEU A CA 1
ATOM 2183 C C . LEU A 1 295 ? -17.159 1.952 2.995 1.00 93.94 295 LEU A C 1
ATOM 2185 O O . LEU A 1 295 ? -16.319 2.001 3.887 1.00 93.94 295 LEU A O 1
ATOM 2189 N N . LEU A 1 296 ? -18.467 2.089 3.234 1.00 94.75 296 LEU A N 1
ATOM 2190 C CA . LEU A 1 296 ? -19.091 2.140 4.563 1.00 94.75 296 LEU A CA 1
ATOM 2191 C C . LEU A 1 296 ? -19.845 0.839 4.891 1.00 94.75 296 LEU A C 1
ATOM 2193 O O . LEU A 1 296 ? -20.799 0.856 5.664 1.00 94.75 296 LEU A O 1
ATOM 2197 N N . ALA A 1 297 ? -19.479 -0.277 4.260 1.00 93.50 297 ALA A N 1
ATOM 2198 C CA . ALA A 1 297 ? -20.017 -1.582 4.625 1.00 93.50 297 ALA A CA 1
ATOM 2199 C C . ALA A 1 297 ? -19.463 -2.039 5.984 1.00 93.50 297 ALA A C 1
ATOM 2201 O O . ALA A 1 297 ? -18.305 -1.770 6.313 1.00 93.50 297 ALA A O 1
ATOM 2202 N N . ASP A 1 298 ? -20.286 -2.749 6.755 1.00 94.50 298 ASP A N 1
ATOM 2203 C CA . ASP A 1 298 ? -19.865 -3.326 8.031 1.00 94.50 298 ASP A CA 1
ATOM 2204 C C . ASP A 1 298 ? -18.724 -4.333 7.823 1.00 94.50 298 ASP A C 1
ATOM 2206 O O . ASP A 1 298 ? -18.737 -5.133 6.884 1.00 94.50 298 ASP A O 1
ATOM 2210 N N . VAL A 1 299 ? -17.747 -4.307 8.728 1.00 93.62 299 VAL A N 1
ATOM 2211 C CA . VAL A 1 299 ? -16.613 -5.237 8.738 1.00 93.62 299 VAL A CA 1
ATOM 2212 C C . VAL A 1 299 ? -16.784 -6.178 9.932 1.00 93.62 299 VAL A C 1
ATOM 2214 O O . VAL A 1 299 ? -16.574 -5.747 11.071 1.00 93.62 299 VAL A O 1
ATOM 2217 N N . PRO A 1 300 ? -17.212 -7.433 9.716 1.00 93.69 300 PRO A N 1
ATOM 2218 C CA . PRO A 1 300 ? -17.373 -8.404 10.793 1.00 93.69 300 PRO A CA 1
ATOM 2219 C C . PRO A 1 300 ? -16.017 -8.894 11.317 1.00 93.69 300 PRO A C 1
ATOM 2221 O O . PRO A 1 300 ? -14.988 -8.714 10.670 1.00 93.69 300 PRO A O 1
ATOM 2224 N N . ASP A 1 301 ? -16.041 -9.516 12.498 1.00 91.12 301 ASP A N 1
ATOM 2225 C CA . ASP A 1 301 ? -14.949 -10.334 13.041 1.00 91.12 301 ASP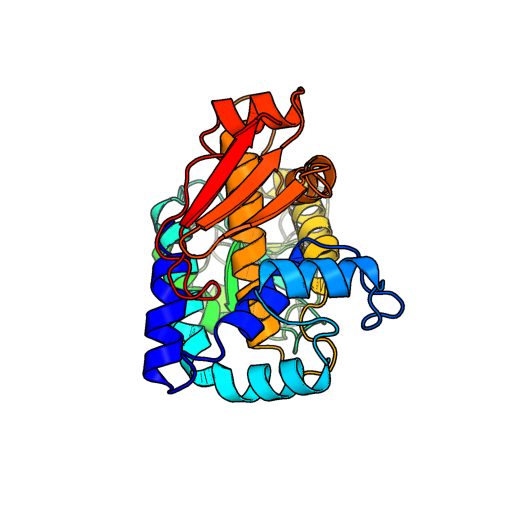 A CA 1
ATOM 2226 C C . ASP A 1 301 ? -13.558 -9.667 13.049 1.00 91.12 301 ASP A C 1
ATOM 2228 O O . ASP A 1 301 ? -12.531 -10.307 12.813 1.00 91.12 301 ASP A O 1
ATOM 2232 N N . VAL A 1 302 ? -13.490 -8.366 13.364 1.00 93.25 302 VAL A N 1
ATOM 2233 C CA . VAL A 1 302 ? -12.219 -7.628 13.368 1.00 93.25 302 VAL A CA 1
ATOM 2234 C C . VAL A 1 302 ? -11.297 -8.179 14.461 1.00 93.25 302 VAL A C 1
ATOM 2236 O O . VAL A 1 302 ? -11.553 -8.012 15.658 1.00 93.25 302 VAL A O 1
ATOM 2239 N N . ALA A 1 303 ? -10.194 -8.808 14.042 1.00 91.44 303 ALA A N 1
ATOM 2240 C CA . ALA A 1 303 ? -9.302 -9.579 14.911 1.00 91.44 303 ALA A CA 1
ATOM 2241 C C . ALA A 1 303 ? -8.803 -8.785 16.131 1.00 91.44 303 ALA A C 1
ATOM 2243 O O . ALA A 1 303 ? -8.927 -9.240 17.265 1.00 91.44 303 ALA A O 1
ATOM 2244 N N . TRP A 1 304 ? -8.322 -7.557 15.920 1.00 94.00 304 TRP A N 1
ATOM 2245 C CA . TRP A 1 304 ? -7.804 -6.717 17.005 1.00 94.00 304 TRP A CA 1
ATOM 2246 C C . TRP A 1 304 ? -8.888 -6.042 17.853 1.00 94.00 304 TRP A C 1
ATOM 2248 O O . TRP A 1 304 ? -8.591 -5.446 18.884 1.00 94.00 304 TRP A O 1
ATOM 2258 N N . LEU A 1 305 ? -10.157 -6.142 17.454 1.00 93.56 305 LEU A N 1
ATOM 2259 C CA . LEU A 1 305 ? -11.290 -5.692 18.258 1.00 93.56 305 LEU A CA 1
ATOM 2260 C C . LEU A 1 305 ? -11.956 -6.866 18.983 1.00 93.56 305 LEU A C 1
ATOM 2262 O O . LEU A 1 305 ? -13.093 -6.723 19.424 1.00 93.56 305 LEU A O 1
ATOM 2266 N N . GLY A 1 306 ? -11.276 -8.006 19.135 1.00 89.06 306 GLY A N 1
ATOM 2267 C CA . GLY A 1 306 ? -11.817 -9.178 19.827 1.00 89.06 306 GLY A CA 1
ATOM 2268 C C . GLY A 1 306 ? -13.015 -9.795 19.102 1.00 89.06 306 GLY A C 1
ATOM 2269 O O . GLY A 1 306 ? -13.968 -10.214 19.751 1.00 89.06 306 GLY A O 1
ATOM 2270 N N . GLY A 1 307 ? -13.013 -9.768 17.764 1.00 89.69 307 GLY A N 1
ATOM 2271 C CA . GLY A 1 307 ? -14.095 -10.307 16.933 1.00 89.69 307 GLY A CA 1
ATOM 2272 C C . GLY A 1 307 ? -15.338 -9.414 16.844 1.00 89.69 307 GLY A C 1
ATOM 2273 O O . GLY A 1 307 ? -16.349 -9.815 16.276 1.00 89.69 307 GLY A O 1
ATOM 2274 N N . ARG A 1 308 ? -15.302 -8.192 17.389 1.00 94.12 308 ARG A N 1
ATOM 2275 C CA . ARG A 1 308 ? -16.411 -7.236 17.238 1.00 94.12 308 ARG A CA 1
ATOM 2276 C C . ARG A 1 308 ? -16.570 -6.804 15.781 1.00 94.12 308 ARG A C 1
ATOM 2278 O O . ARG A 1 308 ? -15.595 -6.682 15.041 1.00 94.12 308 ARG A O 1
ATOM 2285 N N . THR A 1 309 ? -17.807 -6.487 15.405 1.00 95.31 309 THR A N 1
ATOM 2286 C CA . THR A 1 309 ? -18.113 -5.892 14.097 1.00 95.31 309 THR A CA 1
ATOM 2287 C C . THR A 1 309 ? -17.845 -4.387 14.122 1.00 95.31 309 THR A C 1
ATOM 2289 O O . THR A 1 309 ? -18.328 -3.680 15.012 1.00 95.31 309 THR A O 1
ATOM 2292 N N . LEU A 1 310 ? -17.103 -3.877 13.142 1.00 95.00 310 LEU A N 1
ATOM 2293 C CA . LEU A 1 310 ? -17.009 -2.446 12.870 1.00 95.00 310 LEU A CA 1
ATOM 2294 C C . LEU A 1 310 ? -18.202 -2.045 12.002 1.00 95.00 310 LEU A C 1
ATOM 2296 O O . LEU A 1 310 ? -18.361 -2.561 10.901 1.00 95.00 310 LEU A O 1
ATOM 2300 N N . THR A 1 311 ? -19.038 -1.141 12.502 1.00 96.19 311 THR A N 1
ATOM 2301 C CA . THR A 1 311 ? -20.260 -0.708 11.811 1.00 96.19 311 THR A CA 1
ATOM 2302 C C . THR A 1 311 ? -20.186 0.764 11.453 1.00 96.19 311 THR A C 1
ATOM 2304 O O . THR A 1 311 ? -19.739 1.578 12.269 1.00 96.19 311 THR A O 1
ATOM 2307 N N . PHE A 1 312 ? -20.653 1.118 10.259 1.00 94.88 312 PHE A N 1
ATOM 2308 C CA . PHE A 1 312 ? -20.665 2.503 9.796 1.00 94.88 312 PHE A CA 1
ATOM 2309 C C . PHE A 1 312 ? -22.090 3.034 9.705 1.00 94.88 312 PHE A C 1
ATOM 2311 O O . PHE A 1 312 ? -23.017 2.369 9.252 1.00 94.88 312 PHE A O 1
ATOM 2318 N N . SER A 1 313 ? -22.278 4.273 10.141 1.00 90.88 313 SER A N 1
ATOM 2319 C CA . SER A 1 313 ? -23.565 4.955 10.036 1.00 90.88 313 SER A CA 1
ATOM 2320 C C . SER A 1 313 ? -23.378 6.436 9.745 1.00 90.88 313 SER A C 1
ATOM 2322 O O . SER A 1 313 ? -22.334 7.015 10.036 1.00 90.88 313 SER A O 1
ATOM 2324 N N . ALA A 1 314 ? -24.406 7.059 9.177 1.00 85.69 314 ALA A N 1
ATOM 2325 C CA . ALA A 1 314 ? -24.453 8.508 9.050 1.00 85.69 314 ALA A CA 1
ATOM 2326 C C . ALA A 1 314 ? -24.755 9.131 10.421 1.00 85.69 314 ALA A C 1
ATOM 2328 O O . ALA A 1 314 ? -25.705 8.697 11.082 1.00 85.69 314 ALA A O 1
ATOM 2329 N N . GLY A 1 315 ? -24.021 10.167 10.827 1.00 68.62 315 GLY A N 1
ATOM 2330 C CA . GLY A 1 315 ? -24.293 10.858 12.090 1.00 68.62 315 GLY A CA 1
ATOM 2331 C C . GLY A 1 315 ? -23.565 12.170 12.236 1.00 68.62 315 GLY A C 1
ATOM 2332 O O . GLY A 1 315 ? -22.454 12.265 11.687 1.00 68.62 315 GLY A O 1
#

Radius of gyration: 20.13 Å; chains: 1; bounding box: 54×35×55 Å